Protein AF-A0AA35N404-F1 (afdb_monomer)

Sequence (187 aa):
MPYTSRVLLLTDTTHSIPVQVNRNGLRAIASGTGNPERLELRHVADTADVKEGDLLVSSGMGQRFPAGYPVATVNEVIHDSGQPFAIVRAIPTAALNRSRYMLLVFSDRRTPEQRATDAAIAQEEADRKGTSAPGQPASTGEQGTPAGTAPAVPATPAVPAAQPAAPAAIPATPAAAPAAPAHPRRQ

pLDDT: mean 75.94, std 22.86, range [29.0, 97.88]

Secondary structure (DSSP, 8-state):
---------TTSTT-EEEEEETTT--EEEEEE-S-TT-EEEEEEETTS---TTPEEEE--GGGSS-TT-EEEEEEEEE--TTSSEEEEEEEESS-GGG---------S---HHHHHHHHHHHHHHHHHHHH--------------------------------------------------------

Solvent-accessible surface area (backbone atoms only — not comparable to full-atom values): 12584 Å² total; per-residue (Å²): 130,84,95,71,84,89,81,85,57,70,28,33,61,91,32,72,48,54,26,18,34,69,88,79,63,52,73,48,38,38,27,16,64,63,40,72,67,35,31,35,36,55,82,37,48,63,86,52,97,74,56,66,70,40,46,28,18,28,54,30,67,89,71,80,46,71,57,72,43,81,47,26,32,28,66,43,73,46,78,46,96,91,47,79,43,22,52,34,36,22,31,48,70,58,67,68,92,75,64,88,77,85,84,89,84,75,90,67,92,67,52,72,66,57,51,52,52,55,50,51,54,54,49,56,52,49,53,54,63,70,64,74,76,82,88,84,86,85,91,87,86,82,88,87,86,84,85,89,84,85,87,83,87,88,87,84,90,84,84,86,89,86,84,90,88,84,84,89,80,89,88,83,86,85,90,87,84,90,84,85,85,84,87,82,94,83,132

Radius of gyration: 31.42 Å; Cα contacts (8 Å, |Δi|>4): 230; chains: 1; bounding box: 60×90×76 Å

Structure (mmCIF, N/CA/C/O backbone):
data_AF-A0AA35N404-F1
#
_entry.id   AF-A0AA35N404-F1
#
loop_
_atom_site.group_PDB
_atom_site.id
_atom_site.type_symbol
_atom_site.label_atom_id
_atom_site.label_alt_id
_atom_site.label_comp_id
_atom_site.label_asym_id
_atom_site.label_entity_id
_atom_site.label_seq_id
_atom_site.pdbx_PDB_ins_code
_atom_site.Cartn_x
_atom_site.Cartn_y
_atom_site.Cartn_z
_atom_site.occupancy
_atom_site.B_iso_or_equiv
_atom_site.auth_seq_id
_atom_site.auth_comp_id
_atom_site.auth_asym_id
_atom_site.auth_atom_id
_atom_site.pdbx_PDB_model_num
ATOM 1 N N . MET A 1 1 ? 27.213 5.863 -21.101 1.00 51.59 1 MET A N 1
ATOM 2 C CA . MET A 1 1 ? 25.740 5.988 -21.162 1.00 51.59 1 MET A CA 1
ATOM 3 C C . MET A 1 1 ? 25.165 5.336 -19.916 1.00 51.59 1 MET A C 1
ATOM 5 O O . MET A 1 1 ? 25.507 4.178 -19.688 1.00 51.59 1 MET A O 1
ATOM 9 N N . PRO A 1 2 ? 24.388 6.028 -19.067 1.00 68.00 2 PRO A N 1
ATOM 10 C CA . PRO A 1 2 ? 23.836 5.383 -17.885 1.00 68.00 2 PRO A CA 1
ATOM 11 C C . PRO A 1 2 ? 22.574 4.593 -18.264 1.00 68.00 2 PRO A C 1
ATOM 13 O O . PRO A 1 2 ? 21.492 5.155 -18.377 1.00 68.00 2 PRO A O 1
ATOM 16 N N . TYR A 1 3 ? 22.704 3.272 -18.433 1.00 80.00 3 TYR A N 1
ATOM 17 C CA . TYR A 1 3 ? 21.571 2.328 -18.443 1.00 80.00 3 TYR A CA 1
ATOM 18 C C . TYR A 1 3 ? 21.087 2.049 -17.014 1.00 80.00 3 TYR A C 1
ATOM 20 O O . TYR A 1 3 ? 20.952 0.902 -16.590 1.00 80.00 3 TYR A O 1
ATOM 28 N N . THR A 1 4 ? 20.916 3.102 -16.222 1.00 84.69 4 THR A N 1
ATOM 29 C CA . THR A 1 4 ? 20.526 2.997 -14.820 1.00 84.69 4 THR A CA 1
ATOM 30 C C . THR A 1 4 ? 19.262 3.804 -14.587 1.00 84.69 4 THR A C 1
ATOM 32 O O . THR A 1 4 ? 18.952 4.763 -15.288 1.00 84.69 4 THR A O 1
ATOM 35 N N . SER A 1 5 ?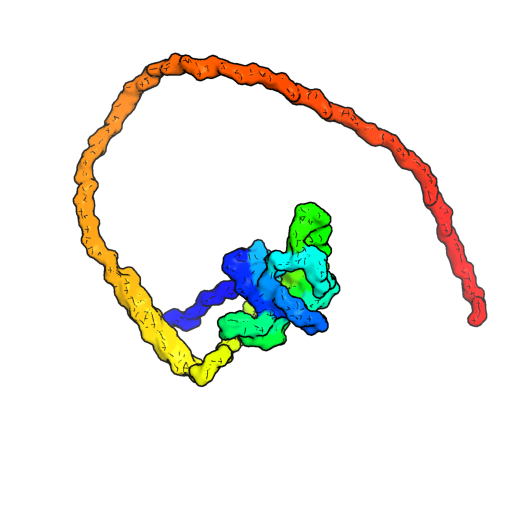 18.479 3.382 -13.608 1.00 86.06 5 SER A N 1
ATOM 36 C CA . SER A 1 5 ? 17.273 4.085 -13.194 1.00 86.06 5 SER A CA 1
ATOM 37 C C . SER A 1 5 ? 17.241 4.122 -11.679 1.00 86.06 5 SER A C 1
ATOM 39 O O . SER A 1 5 ? 17.713 3.198 -11.015 1.00 86.06 5 SER A O 1
ATOM 41 N N . ARG A 1 6 ? 16.689 5.202 -11.130 1.00 89.88 6 ARG A N 1
ATOM 42 C CA . ARG A 1 6 ? 16.465 5.344 -9.695 1.00 89.88 6 ARG A CA 1
ATOM 43 C C . ARG A 1 6 ? 14.973 5.210 -9.433 1.00 89.88 6 ARG A C 1
ATOM 45 O O . ARG A 1 6 ? 14.174 5.917 -10.037 1.00 89.88 6 ARG A O 1
ATOM 52 N N . VAL A 1 7 ? 14.613 4.297 -8.541 1.00 89.88 7 VAL A N 1
ATOM 53 C CA . VAL A 1 7 ? 13.224 4.022 -8.168 1.00 89.88 7 VAL A CA 1
ATOM 54 C C . VAL A 1 7 ? 13.034 4.401 -6.705 1.00 89.88 7 VAL A C 1
ATOM 56 O O . VAL A 1 7 ? 13.913 4.151 -5.881 1.00 89.88 7 VAL A O 1
ATOM 59 N N . LEU A 1 8 ? 11.894 5.014 -6.391 1.00 92.50 8 LEU A N 1
ATOM 60 C CA . LEU A 1 8 ? 11.471 5.275 -5.020 1.00 92.50 8 LEU A CA 1
ATOM 61 C C . LEU A 1 8 ? 10.575 4.126 -4.551 1.00 92.50 8 LEU A C 1
ATOM 63 O O . LEU A 1 8 ? 9.603 3.781 -5.224 1.00 92.50 8 LEU A O 1
ATOM 67 N N . LEU A 1 9 ? 10.908 3.515 -3.416 1.00 92.56 9 LEU A N 1
ATOM 68 C CA . LEU A 1 9 ? 10.126 2.405 -2.872 1.00 92.56 9 LEU A CA 1
ATOM 69 C C . LEU A 1 9 ? 8.819 2.902 -2.249 1.00 92.56 9 LEU A C 1
ATOM 71 O O . LEU A 1 9 ? 8.721 4.028 -1.768 1.00 92.56 9 LEU A O 1
ATOM 75 N N . LEU A 1 10 ? 7.802 2.039 -2.209 1.00 93.25 10 LEU A N 1
ATOM 76 C CA . LEU A 1 10 ? 6.544 2.342 -1.520 1.00 93.25 10 LEU A CA 1
ATOM 77 C C . LEU A 1 10 ? 6.724 2.568 -0.016 1.00 93.25 10 LEU A C 1
ATOM 79 O O . LEU A 1 10 ? 6.006 3.350 0.591 1.00 93.25 10 LEU A O 1
ATOM 83 N N . THR A 1 11 ? 7.700 1.903 0.584 1.00 94.69 11 THR A N 1
ATOM 84 C CA . THR A 1 11 ? 7.967 2.006 2.017 1.00 94.69 11 THR A CA 1
ATOM 85 C C . THR A 1 11 ? 8.745 3.258 2.394 1.00 94.69 11 THR A C 1
ATOM 87 O O . THR A 1 11 ? 8.976 3.463 3.577 1.00 94.69 11 THR A O 1
ATOM 90 N N . ASP A 1 12 ? 9.142 4.098 1.437 1.00 95.50 12 ASP A N 1
ATOM 91 C CA . ASP A 1 12 ? 9.808 5.367 1.725 1.00 95.50 12 ASP A CA 1
ATOM 92 C C . ASP A 1 12 ? 8.873 6.349 2.453 1.00 95.50 12 ASP A C 1
ATOM 94 O O . ASP A 1 12 ? 7.711 6.505 2.081 1.00 95.50 12 ASP A O 1
ATOM 98 N N . THR A 1 13 ? 9.381 7.039 3.476 1.00 95.31 13 THR A N 1
ATOM 99 C CA . THR A 1 13 ? 8.601 7.959 4.326 1.00 95.31 13 THR A CA 1
ATOM 100 C C . THR A 1 13 ? 7.999 9.139 3.561 1.00 95.31 13 THR A C 1
ATOM 102 O O . THR A 1 13 ? 6.989 9.702 3.977 1.00 95.31 13 THR A O 1
ATOM 105 N N . THR A 1 14 ? 8.605 9.530 2.439 1.00 94.62 14 THR A N 1
ATOM 106 C CA . THR A 1 14 ? 8.129 10.635 1.594 1.00 94.62 14 THR A CA 1
ATOM 107 C C . THR A 1 14 ? 7.168 10.177 0.501 1.00 94.62 14 THR A C 1
ATOM 109 O O . THR A 1 14 ? 6.622 11.002 -0.233 1.00 94.62 14 THR A O 1
ATOM 112 N N . HIS A 1 15 ? 6.928 8.869 0.386 1.00 94.19 15 HIS A N 1
ATOM 113 C CA . HIS A 1 15 ? 6.080 8.302 -0.646 1.00 94.19 15 HIS A CA 1
ATOM 114 C C . HIS A 1 15 ? 4.693 7.939 -0.110 1.00 94.19 15 HIS A C 1
ATOM 116 O O . HIS A 1 15 ? 4.508 7.522 1.036 1.00 94.19 15 HIS A O 1
ATOM 122 N N . SER A 1 16 ? 3.679 8.128 -0.951 1.00 93.88 16 SER A N 1
ATOM 123 C CA . SER A 1 16 ? 2.300 7.753 -0.659 1.00 93.88 16 SER A CA 1
ATOM 124 C C . SER A 1 16 ? 1.586 7.299 -1.926 1.00 93.88 16 SER A C 1
ATOM 126 O O . SER A 1 16 ? 1.770 7.887 -2.993 1.00 93.88 16 SER A O 1
ATOM 128 N N . ILE A 1 17 ? 0.761 6.259 -1.803 1.00 94.06 17 ILE A N 1
ATOM 129 C CA . ILE A 1 17 ? -0.003 5.671 -2.907 1.00 94.06 17 ILE A CA 1
ATOM 130 C C . ILE A 1 17 ? -1.493 5.633 -2.547 1.00 94.06 17 ILE A C 1
ATOM 132 O O . ILE A 1 17 ? -1.851 5.203 -1.447 1.00 94.06 17 ILE A O 1
ATOM 136 N N . PRO A 1 18 ? -2.382 6.039 -3.472 1.00 94.81 18 PRO A N 1
ATOM 137 C CA . PRO A 1 18 ? -3.818 5.927 -3.272 1.00 94.81 18 PRO A CA 1
ATOM 138 C C . PRO A 1 18 ? -4.276 4.472 -3.425 1.00 94.81 18 PRO A C 1
ATOM 140 O O . PRO A 1 18 ? -4.212 3.881 -4.510 1.00 94.81 18 PRO A O 1
ATOM 143 N N . VAL A 1 19 ? -4.794 3.910 -2.339 1.00 96.00 19 VAL A N 1
ATOM 144 C CA . VAL A 1 19 ? -5.238 2.519 -2.243 1.00 96.00 19 VAL A CA 1
ATOM 145 C C . VAL A 1 19 ? -6.742 2.426 -2.014 1.00 96.00 19 VAL A C 1
ATOM 147 O O . VAL A 1 19 ? -7.409 3.395 -1.651 1.00 96.00 19 VAL A O 1
ATOM 150 N N . GLN A 1 20 ? -7.280 1.237 -2.234 1.00 95.81 20 GLN A N 1
ATOM 151 C CA . GLN A 1 20 ? -8.634 0.869 -1.869 1.00 95.81 20 GLN A CA 1
ATOM 152 C C . GLN A 1 20 ? -8.636 -0.500 -1.189 1.00 95.81 20 GLN A C 1
ATOM 154 O O . GLN A 1 20 ? -7.859 -1.384 -1.552 1.00 95.81 20 GLN A O 1
ATOM 159 N N . VAL A 1 21 ? -9.517 -0.678 -0.214 1.00 97.06 21 VAL A N 1
ATOM 160 C CA . VAL A 1 21 ? -9.784 -1.965 0.424 1.00 97.06 21 VAL A CA 1
ATOM 161 C C . VAL A 1 21 ? -10.541 -2.843 -0.569 1.00 97.06 21 VAL A C 1
ATOM 163 O O . VAL A 1 21 ? -11.609 -2.470 -1.053 1.00 97.06 21 VAL A O 1
ATOM 166 N N . ASN A 1 22 ? -10.007 -4.025 -0.871 1.00 96.75 22 ASN A N 1
ATOM 167 C CA . ASN A 1 22 ? -10.579 -4.934 -1.866 1.00 96.75 22 ASN A CA 1
ATOM 168 C C . ASN A 1 22 ? -11.982 -5.438 -1.478 1.00 96.75 22 ASN A C 1
ATOM 170 O O . ASN A 1 22 ? -12.807 -5.701 -2.345 1.00 96.75 22 ASN A O 1
ATOM 174 N N . ARG A 1 23 ? -12.264 -5.557 -0.172 1.00 96.06 23 ARG A N 1
ATOM 175 C CA . ARG A 1 23 ? -13.532 -6.090 0.349 1.00 96.06 23 ARG A CA 1
ATOM 176 C C . ARG A 1 23 ? -14.723 -5.161 0.107 1.00 96.06 23 ARG A C 1
ATOM 178 O O . ARG A 1 23 ? -15.777 -5.623 -0.311 1.00 96.06 23 ARG A O 1
ATOM 185 N N . ASN A 1 24 ? -14.580 -3.881 0.440 1.00 95.38 24 ASN A N 1
ATOM 186 C CA . ASN A 1 24 ? -15.695 -2.927 0.501 1.00 95.38 24 ASN A CA 1
ATOM 187 C C . ASN A 1 24 ? -15.475 -1.665 -0.348 1.00 95.38 24 ASN A C 1
ATOM 189 O O . ASN A 1 24 ? -16.327 -0.782 -0.362 1.00 95.38 24 ASN A O 1
ATOM 193 N N . GLY A 1 25 ? -14.345 -1.563 -1.053 1.00 94.06 25 GLY A N 1
ATOM 194 C CA . GLY A 1 25 ? -14.031 -0.432 -1.923 1.00 94.06 25 GLY A CA 1
ATOM 195 C C . GLY A 1 25 ? -13.672 0.861 -1.187 1.00 94.06 25 GLY A C 1
ATOM 196 O O . GLY A 1 25 ? -13.547 1.901 -1.838 1.00 94.06 25 GLY A O 1
ATOM 197 N N . LEU A 1 26 ? -13.492 0.825 0.140 1.00 94.69 26 LEU A N 1
ATOM 198 C CA . LEU A 1 26 ? -13.091 1.996 0.916 1.00 94.69 26 LEU A CA 1
ATOM 199 C C . LEU A 1 26 ? -11.737 2.512 0.426 1.00 94.69 26 LEU A C 1
ATOM 201 O O . LEU A 1 26 ? -10.775 1.755 0.325 1.00 94.69 26 LEU A O 1
ATOM 205 N N . ARG A 1 27 ? -11.656 3.807 0.122 1.00 93.31 27 ARG A N 1
ATOM 206 C CA . ARG A 1 27 ? -10.441 4.445 -0.393 1.00 93.31 27 ARG A CA 1
ATOM 207 C C . ARG A 1 27 ? -9.641 5.076 0.733 1.00 93.31 27 ARG A C 1
ATOM 209 O O . ARG A 1 27 ? -10.208 5.702 1.622 1.00 93.31 27 ARG A O 1
ATOM 216 N N . ALA A 1 28 ? -8.326 4.947 0.650 1.00 93.88 28 ALA A N 1
ATOM 217 C CA . ALA A 1 28 ? -7.393 5.504 1.615 1.00 93.88 28 ALA A CA 1
ATOM 218 C C . ALA A 1 28 ? -6.059 5.848 0.942 1.00 93.88 28 ALA A C 1
ATOM 220 O O . ALA A 1 28 ? -5.820 5.521 -0.224 1.00 93.88 28 ALA A O 1
ATOM 221 N N . ILE A 1 29 ? -5.172 6.500 1.687 1.00 94.25 29 ILE A N 1
ATOM 222 C CA . ILE A 1 29 ? -3.800 6.760 1.257 1.00 94.25 29 ILE A CA 1
ATOM 223 C C . ILE A 1 29 ? -2.866 5.930 2.128 1.00 94.25 29 ILE A C 1
ATOM 225 O O . ILE A 1 29 ? -2.841 6.105 3.344 1.00 94.25 29 ILE A O 1
ATOM 229 N N . ALA A 1 30 ? -2.100 5.041 1.500 1.00 95.69 30 ALA A N 1
ATOM 230 C CA . ALA A 1 30 ? -1.028 4.313 2.164 1.00 95.69 30 ALA A CA 1
ATOM 231 C C . ALA A 1 30 ? 0.270 5.114 2.045 1.00 95.69 30 ALA A C 1
ATOM 233 O O . ALA A 1 30 ? 0.661 5.496 0.940 1.00 95.69 30 ALA A O 1
ATOM 234 N N . SER A 1 31 ? 0.939 5.346 3.167 1.00 96.50 31 SER A N 1
ATOM 235 C CA . SER A 1 31 ? 2.224 6.034 3.253 1.00 96.50 31 SER A CA 1
ATOM 236 C C . SER A 1 31 ? 3.310 5.077 3.729 1.00 96.50 31 SER A C 1
ATOM 238 O O . SER A 1 31 ? 3.073 4.204 4.572 1.00 96.50 31 SER A O 1
ATOM 240 N N . GLY A 1 32 ? 4.514 5.246 3.189 1.00 95.94 32 GLY A N 1
ATOM 241 C CA . GLY A 1 32 ? 5.682 4.533 3.679 1.00 95.94 32 GLY A CA 1
ATOM 242 C C . GLY A 1 32 ? 6.109 5.023 5.062 1.00 95.94 32 GLY A C 1
ATOM 243 O O . GLY A 1 32 ? 5.832 6.153 5.462 1.00 95.94 32 GLY A O 1
ATOM 244 N N . THR A 1 33 ? 6.781 4.147 5.806 1.00 95.00 33 THR A N 1
ATOM 245 C CA . THR A 1 33 ? 7.262 4.427 7.172 1.00 95.00 33 THR A CA 1
ATOM 246 C C . THR A 1 33 ? 8.791 4.443 7.276 1.00 95.00 33 THR A C 1
ATOM 248 O O . THR A 1 33 ? 9.341 4.657 8.352 1.00 95.00 33 THR A O 1
ATOM 251 N N . GLY A 1 34 ? 9.493 4.163 6.177 1.00 94.12 34 GLY A N 1
ATOM 252 C CA . GLY A 1 34 ? 10.922 3.853 6.128 1.00 94.12 34 GLY A CA 1
ATOM 253 C C . GLY A 1 34 ? 11.240 2.377 6.402 1.00 94.12 34 GLY A C 1
ATOM 254 O O . GLY A 1 34 ? 12.338 1.921 6.091 1.00 94.12 34 GLY A O 1
ATOM 255 N N . ASN A 1 35 ? 10.289 1.604 6.937 1.00 93.75 35 ASN A N 1
ATOM 256 C CA . ASN A 1 35 ? 10.458 0.175 7.189 1.00 93.75 35 ASN A CA 1
ATOM 257 C C . ASN A 1 35 ? 9.921 -0.656 5.999 1.00 93.75 35 ASN A C 1
ATOM 259 O O . ASN A 1 35 ? 8.756 -0.492 5.630 1.00 93.75 35 ASN A O 1
ATOM 263 N N . PRO A 1 36 ? 10.724 -1.570 5.411 1.00 91.88 36 PRO A N 1
ATOM 264 C CA . PRO A 1 36 ? 10.333 -2.370 4.246 1.00 91.88 36 PRO A CA 1
ATOM 265 C C . PRO A 1 36 ? 9.140 -3.312 4.484 1.00 91.88 36 PRO A C 1
ATOM 267 O O . PRO A 1 36 ? 8.554 -3.789 3.517 1.00 91.88 36 PRO A O 1
ATOM 270 N N . GLU A 1 37 ? 8.780 -3.584 5.738 1.00 93.31 37 GLU A N 1
ATOM 271 C CA . GLU A 1 37 ? 7.692 -4.490 6.125 1.00 93.31 37 GLU A CA 1
ATOM 272 C C . GLU A 1 37 ? 6.478 -3.745 6.700 1.00 93.31 37 GLU A C 1
ATOM 274 O O . GLU A 1 37 ? 5.536 -4.374 7.180 1.00 93.31 37 GLU A O 1
ATOM 279 N N . ARG A 1 38 ? 6.470 -2.403 6.661 1.00 94.44 38 ARG A N 1
ATOM 280 C CA . ARG A 1 38 ? 5.393 -1.606 7.258 1.00 94.44 38 ARG A CA 1
ATOM 281 C C . ARG A 1 38 ? 4.987 -0.407 6.406 1.00 94.44 38 ARG A C 1
ATOM 283 O O . ARG A 1 38 ? 5.785 0.484 6.116 1.00 94.44 38 ARG A O 1
ATOM 290 N N . LEU A 1 39 ? 3.695 -0.348 6.117 1.00 96.75 39 LEU A N 1
ATOM 291 C CA . LEU A 1 39 ? 2.975 0.821 5.627 1.00 96.75 39 LEU A CA 1
ATOM 292 C C . LEU A 1 39 ? 1.950 1.264 6.662 1.00 96.75 39 LEU A C 1
ATOM 294 O O . LEU A 1 39 ? 1.505 0.481 7.503 1.00 96.75 39 LEU A O 1
ATOM 298 N N . GLU A 1 40 ? 1.558 2.521 6.559 1.00 96.06 40 GLU A N 1
ATOM 299 C CA . GLU A 1 40 ? 0.542 3.122 7.409 1.00 96.06 40 GLU A CA 1
ATOM 300 C C . GLU A 1 40 ? -0.521 3.776 6.531 1.00 96.06 40 GLU A C 1
ATOM 302 O O . GLU A 1 40 ? -0.183 4.458 5.561 1.00 96.06 40 GLU A O 1
ATOM 307 N N . LEU A 1 41 ? -1.803 3.570 6.836 1.00 95.06 41 LEU A N 1
ATOM 308 C CA . LEU A 1 41 ? -2.867 4.314 6.166 1.00 95.06 41 LEU A CA 1
ATOM 309 C C . LEU A 1 41 ? -3.161 5.561 6.987 1.00 95.06 41 LEU A C 1
ATOM 311 O O . LEU A 1 41 ? -3.544 5.475 8.152 1.00 95.06 41 LEU A O 1
ATOM 315 N N . ARG A 1 42 ? -2.996 6.723 6.361 1.00 85.50 42 ARG A N 1
ATOM 316 C CA . ARG A 1 42 ? -3.234 8.010 7.016 1.00 85.50 42 ARG A CA 1
ATOM 317 C C . ARG A 1 42 ? -4.685 8.447 6.848 1.00 85.50 42 ARG A C 1
ATOM 319 O O . ARG A 1 42 ? -5.266 8.255 5.781 1.00 85.50 42 ARG A O 1
ATOM 326 N N . HIS A 1 43 ? -5.208 9.131 7.866 1.00 85.38 43 HIS A N 1
ATOM 327 C CA . HIS A 1 43 ? -6.527 9.782 7.852 1.00 85.38 43 HIS A CA 1
ATOM 328 C C . HIS A 1 43 ? -7.700 8.821 7.608 1.00 85.38 43 HIS A C 1
ATOM 330 O O . HIS A 1 43 ? -8.686 9.179 6.964 1.00 85.38 43 HIS A O 1
ATOM 336 N N . VAL A 1 44 ? -7.596 7.588 8.105 1.00 91.44 44 VAL A N 1
ATOM 337 C CA . VAL A 1 44 ? -8.727 6.658 8.110 1.00 91.44 44 VAL A CA 1
ATOM 338 C C . VAL A 1 44 ? -9.665 7.086 9.231 1.00 91.44 44 VAL A C 1
ATOM 340 O O . VAL A 1 44 ? -9.241 7.187 10.378 1.00 91.44 44 VAL A O 1
ATOM 343 N N . ALA A 1 45 ? -10.919 7.397 8.902 1.00 90.69 45 ALA A N 1
ATOM 344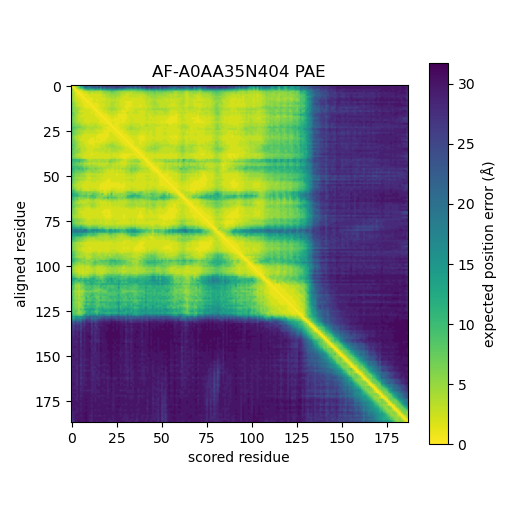 C CA . ALA A 1 45 ? -11.912 7.755 9.911 1.00 90.69 45 ALA A CA 1
ATOM 345 C C . ALA A 1 45 ? -12.100 6.602 10.906 1.00 90.69 45 ALA A C 1
ATOM 347 O O . ALA A 1 45 ? -12.098 5.444 10.500 1.00 90.69 45 ALA A O 1
ATOM 348 N N . ASP A 1 46 ? -12.320 6.919 12.180 1.00 88.50 46 ASP A N 1
ATOM 349 C CA . ASP A 1 46 ? -12.574 5.910 13.222 1.00 88.50 46 ASP A CA 1
ATOM 350 C C . ASP A 1 46 ? -13.818 5.042 12.926 1.00 88.50 46 ASP A C 1
ATOM 352 O O . ASP A 1 46 ? -13.904 3.881 13.303 1.00 88.50 46 ASP A O 1
ATOM 356 N N . THR A 1 47 ? -14.769 5.583 12.158 1.00 88.56 47 THR A N 1
ATOM 357 C CA . THR A 1 47 ? -15.982 4.884 11.705 1.00 88.56 47 THR A CA 1
ATOM 358 C C . THR A 1 47 ? -15.803 4.100 10.401 1.00 88.56 47 THR A C 1
ATOM 360 O O . THR A 1 47 ? -16.764 3.507 9.902 1.00 88.56 47 THR A O 1
ATOM 363 N N . ALA A 1 48 ? -14.610 4.122 9.798 1.00 91.19 48 ALA A N 1
ATOM 364 C CA . ALA A 1 48 ? -14.347 3.430 8.546 1.00 91.19 48 ALA A CA 1
ATOM 365 C C . ALA A 1 48 ? -14.339 1.910 8.748 1.00 91.19 48 ALA A C 1
ATOM 367 O O . ALA A 1 48 ? -13.731 1.385 9.675 1.00 91.19 48 ALA A O 1
ATOM 368 N N . ASP A 1 49 ? -14.958 1.180 7.823 1.00 92.38 49 ASP A N 1
ATOM 369 C CA . ASP A 1 49 ? -14.973 -0.281 7.853 1.00 92.38 49 ASP A CA 1
ATOM 370 C C . ASP A 1 49 ? -13.628 -0.853 7.354 1.00 92.38 49 ASP A C 1
ATOM 372 O O . ASP A 1 49 ? -13.501 -1.275 6.206 1.00 92.38 49 ASP A O 1
ATOM 376 N N . VAL A 1 50 ? -12.597 -0.849 8.203 1.00 94.62 50 VAL A N 1
ATOM 377 C CA . VAL A 1 50 ? -11.282 -1.468 7.942 1.00 94.62 50 VAL A CA 1
ATOM 378 C C . VAL A 1 50 ? -11.027 -2.552 8.978 1.00 94.62 50 VAL A C 1
ATOM 380 O O . VAL A 1 50 ? -11.234 -2.338 10.169 1.00 94.62 50 VAL A O 1
ATOM 383 N N . LYS A 1 51 ? -10.583 -3.730 8.534 1.00 95.19 51 LYS A N 1
ATOM 384 C CA . LYS A 1 51 ? -10.327 -4.875 9.413 1.00 95.19 51 LYS A CA 1
ATOM 385 C C . LYS A 1 51 ? -8.951 -5.464 9.155 1.00 95.19 51 LYS A C 1
ATOM 387 O O . LYS A 1 51 ? -8.405 -5.372 8.057 1.00 95.19 51 LYS A O 1
ATOM 392 N N . GLU A 1 52 ? -8.412 -6.111 10.177 1.00 96.88 52 GLU A N 1
ATOM 393 C CA . GLU A 1 52 ? -7.219 -6.940 10.039 1.00 96.88 52 GLU A CA 1
ATOM 394 C C . GLU A 1 52 ? -7.452 -8.037 8.993 1.00 96.88 52 GLU A C 1
ATOM 396 O O . GLU A 1 52 ? -8.533 -8.621 8.900 1.00 96.88 52 GLU A O 1
ATOM 401 N N . GLY A 1 53 ? -6.440 -8.282 8.164 1.00 97.00 53 GLY A N 1
ATOM 402 C CA . GLY A 1 53 ? -6.507 -9.202 7.032 1.00 97.00 53 GLY A CA 1
ATOM 403 C C . GLY A 1 53 ? -7.034 -8.592 5.730 1.00 97.00 53 GLY A C 1
ATOM 404 O O . GLY A 1 53 ? -6.996 -9.265 4.700 1.00 97.00 53 GLY A O 1
ATOM 405 N N . ASP A 1 54 ? -7.485 -7.333 5.721 1.00 97.25 54 ASP A N 1
ATOM 406 C CA . ASP A 1 54 ? -7.960 -6.700 4.490 1.00 97.25 54 ASP A CA 1
ATOM 407 C C . ASP A 1 54 ? -6.834 -6.494 3.472 1.00 97.25 54 ASP A C 1
ATOM 409 O O . ASP A 1 54 ? -5.778 -5.937 3.778 1.00 97.25 54 ASP A O 1
ATOM 413 N N . LEU A 1 55 ? -7.089 -6.899 2.225 1.00 97.88 55 LEU A N 1
ATOM 414 C CA . LEU A 1 55 ? -6.187 -6.641 1.109 1.00 97.88 55 LEU A CA 1
ATOM 415 C C . LEU A 1 55 ? -6.401 -5.225 0.573 1.00 97.88 55 LEU A C 1
ATOM 417 O O . LEU A 1 55 ? -7.498 -4.863 0.145 1.00 97.88 55 LEU A O 1
ATOM 421 N N . LEU A 1 56 ? -5.325 -4.453 0.526 1.00 97.38 56 LEU A N 1
ATOM 422 C CA . LEU A 1 56 ? -5.268 -3.139 -0.093 1.00 97.38 56 LEU A CA 1
ATOM 423 C C . LEU A 1 56 ? -4.758 -3.281 -1.522 1.00 97.38 56 LEU A C 1
ATOM 425 O O . LEU A 1 56 ? -3.707 -3.882 -1.759 1.00 97.38 56 LEU A O 1
ATOM 429 N N . VAL A 1 57 ? -5.476 -2.686 -2.468 1.00 97.06 57 VAL A N 1
ATOM 430 C CA . VAL A 1 57 ? -5.092 -2.639 -3.882 1.00 97.06 57 VAL A CA 1
ATOM 431 C C . VAL A 1 57 ? -4.963 -1.198 -4.359 1.00 97.06 57 VAL A C 1
ATOM 433 O O . VAL A 1 57 ? -5.570 -0.291 -3.792 1.00 97.06 57 VAL A O 1
ATOM 436 N N . SER A 1 58 ? -4.176 -0.948 -5.400 1.00 95.38 58 SER A N 1
ATOM 437 C CA . SER A 1 58 ? -4.071 0.383 -5.999 1.00 95.38 58 SER A CA 1
ATOM 438 C C . SER A 1 58 ? -5.433 0.839 -6.540 1.00 95.38 58 SER A C 1
ATOM 440 O O . SER A 1 58 ? -6.130 0.102 -7.235 1.00 95.38 58 SER A O 1
ATOM 442 N N . SER A 1 59 ? -5.836 2.071 -6.235 1.00 93.25 59 SER A N 1
ATOM 443 C CA . SER A 1 59 ? -7.166 2.578 -6.626 1.00 93.25 59 SER A CA 1
ATOM 444 C C . SER A 1 59 ? -7.244 3.098 -8.068 1.00 93.25 59 SER A C 1
ATOM 446 O O . SER A 1 59 ? -8.332 3.350 -8.576 1.00 93.25 59 SER A O 1
ATOM 448 N N . GLY A 1 60 ? -6.102 3.328 -8.726 1.00 89.00 60 GLY A N 1
ATOM 449 C CA . GLY A 1 60 ? -6.047 3.991 -10.036 1.00 89.00 60 GLY A CA 1
ATOM 450 C C . GLY A 1 60 ? -6.284 5.505 -10.008 1.00 89.00 60 GLY A C 1
ATOM 451 O O . GLY A 1 60 ? -6.275 6.158 -11.053 1.00 89.00 60 GLY A O 1
ATOM 452 N N . MET A 1 61 ? -6.500 6.090 -8.826 1.00 85.38 61 MET A N 1
ATOM 453 C CA . MET A 1 61 ? -6.769 7.518 -8.691 1.00 85.38 61 MET A CA 1
ATOM 454 C C . MET A 1 61 ? -5.553 8.352 -9.118 1.00 85.38 61 MET A C 1
ATOM 456 O O . MET A 1 61 ? -4.414 8.054 -8.759 1.00 85.38 61 MET A O 1
ATOM 460 N N . GLY A 1 62 ? -5.795 9.399 -9.910 1.00 81.88 62 GLY A N 1
AT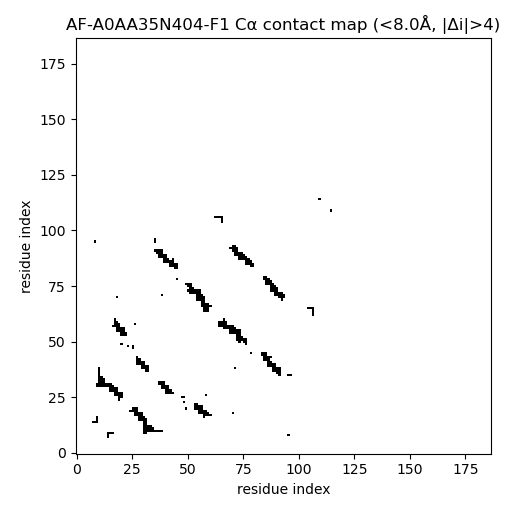OM 461 C CA . GLY A 1 62 ? -4.742 10.275 -10.433 1.00 81.88 62 GLY A CA 1
ATOM 462 C C . GLY A 1 62 ? -3.943 9.696 -11.607 1.00 81.88 62 GLY A C 1
ATOM 463 O O . GLY A 1 62 ? -2.972 10.321 -12.018 1.00 81.88 62 GLY A O 1
ATOM 464 N N . GLN A 1 63 ? -4.324 8.525 -12.144 1.00 81.94 63 GLN A N 1
ATOM 465 C CA . GLN A 1 63 ? -3.734 7.898 -13.344 1.00 81.94 63 GLN A CA 1
ATOM 466 C C . GLN A 1 63 ? -2.222 7.599 -13.271 1.00 81.94 63 GLN A C 1
ATOM 468 O O . GLN A 1 63 ? -1.619 7.196 -14.263 1.00 81.94 63 GLN A O 1
ATOM 473 N N . ARG A 1 64 ? -1.593 7.755 -12.098 1.00 86.25 64 ARG A N 1
ATOM 474 C CA . ARG A 1 64 ? -0.162 7.481 -11.894 1.00 86.25 64 ARG A CA 1
ATOM 475 C C . ARG A 1 64 ? 0.137 5.997 -11.718 1.00 86.25 64 ARG A C 1
ATOM 477 O O . ARG A 1 64 ? 1.167 5.524 -12.182 1.00 86.25 64 ARG A O 1
ATOM 484 N N . PHE A 1 65 ? -0.758 5.283 -11.047 1.00 88.88 65 PHE A N 1
ATOM 485 C CA . PHE A 1 65 ? -0.651 3.847 -10.831 1.00 88.88 65 PHE A CA 1
ATOM 486 C C . PHE A 1 65 ? -1.843 3.164 -11.500 1.00 88.88 65 PHE A C 1
ATOM 488 O O . PHE A 1 65 ? -2.954 3.685 -11.387 1.00 88.88 65 PHE A O 1
ATOM 495 N N . PRO A 1 66 ? -1.658 2.020 -12.176 1.00 90.38 66 PRO A N 1
ATOM 496 C CA . PRO A 1 66 ? -2.784 1.228 -12.659 1.00 90.38 66 PRO A CA 1
ATOM 497 C C . PRO A 1 66 ? -3.634 0.752 -11.474 1.00 90.38 66 PRO A C 1
ATOM 499 O O . PRO A 1 66 ? -3.106 0.533 -10.383 1.00 90.38 66 PRO A O 1
ATOM 502 N N . ALA A 1 67 ? -4.944 0.605 -11.662 1.00 92.44 67 ALA A N 1
ATOM 503 C CA . ALA A 1 67 ? -5.847 0.117 -10.618 1.00 92.44 67 ALA A CA 1
ATOM 504 C C . ALA A 1 67 ? -5.737 -1.407 -10.427 1.00 92.44 67 ALA A C 1
ATOM 506 O O . ALA A 1 67 ? -5.451 -2.133 -11.377 1.00 92.44 67 ALA A O 1
ATOM 507 N N . GLY A 1 68 ? -6.024 -1.887 -9.216 1.00 93.31 68 GLY A N 1
ATOM 508 C CA . GLY A 1 68 ? -6.218 -3.308 -8.914 1.00 93.31 68 GLY A CA 1
ATOM 509 C C . GLY A 1 68 ? -4.956 -4.107 -8.581 1.00 93.31 68 GLY A C 1
ATOM 510 O O . GLY A 1 68 ? -5.041 -5.324 -8.445 1.00 93.31 68 GLY A O 1
ATOM 511 N N . TYR A 1 69 ? -3.798 -3.467 -8.416 1.00 93.81 69 TYR A N 1
ATOM 512 C CA . TYR A 1 69 ? -2.571 -4.168 -8.033 1.00 93.81 69 TYR A CA 1
ATOM 513 C C . TYR A 1 69 ? -2.487 -4.340 -6.514 1.00 93.81 69 TYR A C 1
ATOM 515 O O . TYR A 1 69 ? -2.674 -3.348 -5.808 1.00 93.81 69 TYR A O 1
ATOM 523 N N . PRO A 1 70 ? -2.179 -5.545 -5.995 1.00 95.69 70 PRO A N 1
ATOM 524 C CA . PRO A 1 70 ? -1.955 -5.769 -4.571 1.00 95.69 70 PRO A CA 1
ATOM 525 C C . PRO A 1 70 ? -0.850 -4.867 -4.029 1.00 95.69 70 PRO A C 1
ATOM 527 O O . PRO A 1 70 ? 0.248 -4.806 -4.581 1.00 95.69 70 PRO A O 1
ATOM 530 N N . VAL A 1 71 ? -1.156 -4.163 -2.945 1.00 96.06 71 VAL A N 1
ATOM 531 C CA . VAL A 1 71 ? -0.230 -3.238 -2.296 1.00 96.06 71 VAL A CA 1
ATOM 532 C C . VAL A 1 71 ? 0.215 -3.818 -0.962 1.00 96.06 71 VAL A C 1
ATOM 534 O O . VAL A 1 71 ? 1.389 -4.146 -0.783 1.00 96.06 71 VAL A O 1
ATOM 537 N N . ALA A 1 72 ? -0.722 -4.004 -0.038 1.00 97.19 72 ALA A N 1
ATOM 538 C CA . ALA A 1 72 ? -0.436 -4.448 1.320 1.00 97.19 72 ALA A CA 1
ATOM 539 C C . ALA A 1 72 ? -1.647 -5.139 1.947 1.00 97.19 72 ALA A C 1
ATOM 541 O O . ALA A 1 72 ? -2.768 -4.964 1.479 1.00 97.19 72 ALA A O 1
ATOM 542 N N . THR A 1 73 ? -1.418 -5.888 3.018 1.00 97.88 73 THR A N 1
ATOM 543 C CA . THR A 1 73 ? -2.473 -6.487 3.841 1.00 97.88 73 THR A CA 1
ATOM 544 C C . THR A 1 73 ? -2.514 -5.781 5.187 1.00 97.88 73 THR A C 1
ATOM 546 O O . THR A 1 73 ? -1.467 -5.575 5.802 1.00 97.88 73 THR A O 1
ATOM 549 N N . VAL A 1 74 ? -3.700 -5.395 5.649 1.00 97.50 74 VAL A N 1
ATOM 550 C CA . VAL A 1 74 ? -3.877 -4.781 6.970 1.00 97.50 74 VAL A CA 1
ATOM 551 C C . VAL A 1 74 ? -3.488 -5.792 8.044 1.00 97.50 74 VAL A C 1
ATOM 553 O O . VAL A 1 74 ? -3.995 -6.910 8.063 1.00 97.50 74 VAL A O 1
ATOM 556 N N . ASN A 1 75 ? -2.579 -5.398 8.927 1.00 97.00 75 ASN A N 1
ATOM 557 C CA . ASN A 1 75 ? -2.090 -6.234 10.018 1.00 97.00 75 ASN A CA 1
ATOM 558 C C . ASN A 1 75 ? -2.681 -5.831 11.368 1.00 97.00 75 ASN A C 1
ATOM 560 O O . ASN A 1 75 ? -2.879 -6.688 12.212 1.00 97.00 75 ASN A O 1
ATOM 564 N N . GLU A 1 76 ? -2.917 -4.538 11.582 1.00 95.56 76 GLU A N 1
ATOM 565 C CA . GLU A 1 76 ? -3.385 -4.023 12.868 1.00 95.56 76 GLU A CA 1
ATOM 566 C C . GLU A 1 76 ? -4.201 -2.750 12.642 1.00 95.56 76 GLU A C 1
ATOM 568 O O . GLU A 1 76 ? -3.813 -1.900 11.829 1.00 95.56 76 GLU A O 1
ATOM 573 N N . VAL A 1 77 ? -5.310 -2.608 13.371 1.00 94.50 77 VAL A N 1
ATOM 574 C CA . VAL A 1 77 ? -6.125 -1.387 13.378 1.00 94.50 77 VAL A CA 1
ATOM 575 C C . VAL A 1 77 ? -6.282 -0.883 14.808 1.00 94.50 77 VAL A C 1
ATOM 577 O O . VAL A 1 77 ? -6.934 -1.516 15.636 1.00 94.50 77 VAL A O 1
ATOM 580 N N . ILE A 1 78 ? -5.698 0.278 15.090 1.00 91.62 78 ILE A N 1
ATOM 581 C CA . ILE A 1 78 ? -5.720 0.901 16.412 1.00 91.62 78 ILE A CA 1
ATOM 582 C C . ILE A 1 78 ? -6.717 2.059 16.383 1.00 91.62 78 ILE A C 1
ATOM 584 O O . ILE A 1 78 ? -6.524 3.030 15.648 1.00 91.62 78 ILE A O 1
ATOM 588 N N . HIS A 1 79 ? -7.754 1.951 17.209 1.00 89.38 79 HIS A N 1
ATOM 589 C CA . HIS A 1 79 ? -8.764 2.984 17.416 1.00 89.38 79 HIS A CA 1
ATOM 590 C C . HIS A 1 79 ? -8.504 3.627 18.778 1.00 89.38 79 HIS A C 1
ATOM 592 O O . HIS A 1 79 ? -8.498 2.939 19.801 1.00 89.38 79 HIS A O 1
ATOM 598 N N . ASP A 1 80 ? -8.245 4.930 18.790 1.00 83.88 80 ASP A N 1
ATOM 599 C CA . ASP A 1 80 ? -8.111 5.707 20.018 1.00 83.88 80 ASP A CA 1
ATOM 600 C C . ASP A 1 80 ? -9.320 6.632 20.121 1.00 83.88 80 ASP A C 1
ATOM 602 O O . ASP A 1 80 ? -9.476 7.546 19.317 1.00 83.88 80 ASP A O 1
ATOM 606 N N . SER A 1 81 ? -10.156 6.417 21.139 1.00 76.44 81 SER A N 1
ATOM 607 C CA . SER A 1 81 ? -11.351 7.225 21.413 1.00 76.44 81 SER A CA 1
ATOM 608 C C . SER A 1 81 ? -11.078 8.730 21.570 1.00 76.44 81 SER A C 1
ATOM 610 O O . SER A 1 81 ? -12.013 9.527 21.512 1.00 76.44 81 SER A O 1
ATOM 612 N N . GLY A 1 82 ? -9.818 9.132 21.780 1.00 81.12 82 GLY A N 1
ATOM 613 C CA . GLY A 1 82 ? -9.397 10.532 21.822 1.00 81.12 82 GLY A CA 1
ATOM 614 C C . GLY A 1 82 ? -9.014 11.142 20.467 1.00 81.12 82 GLY A C 1
ATOM 615 O O . GLY A 1 82 ? -8.775 12.349 20.411 1.00 81.12 82 GLY A O 1
ATOM 616 N N . GLN A 1 83 ? -8.936 10.355 19.389 1.00 84.06 83 GLN A N 1
ATOM 617 C CA . GLN A 1 83 ? -8.481 10.800 18.069 1.00 84.06 83 GLN A CA 1
ATOM 618 C C . GLN A 1 83 ? -9.576 10.639 17.004 1.00 84.06 83 GLN A C 1
ATOM 620 O O . GLN A 1 83 ? -10.278 9.635 16.978 1.00 84.06 83 GLN A O 1
ATOM 625 N N . PRO A 1 84 ? -9.712 11.588 16.060 1.00 86.31 84 PRO A N 1
ATOM 626 C CA . PRO A 1 84 ? -10.698 11.482 14.981 1.00 86.31 84 PRO A CA 1
ATOM 627 C C . PRO A 1 84 ? -10.338 10.434 13.910 1.00 86.31 84 PRO A C 1
ATOM 629 O O . PRO A 1 84 ? -11.163 10.128 13.046 1.00 86.31 84 PRO A O 1
ATOM 632 N N . PHE A 1 85 ? -9.106 9.917 13.930 1.00 90.62 85 PHE A N 1
ATOM 633 C CA . PHE A 1 85 ? -8.586 8.990 12.931 1.00 90.62 85 PHE A CA 1
ATOM 634 C C . PHE A 1 85 ? -7.991 7.747 13.587 1.00 90.62 85 PHE A C 1
ATOM 636 O O . PHE A 1 85 ? -7.220 7.855 14.541 1.00 90.62 85 PHE A O 1
ATOM 643 N N . ALA A 1 86 ? -8.289 6.586 13.010 1.00 92.06 86 ALA A N 1
ATOM 644 C CA . ALA A 1 86 ? -7.661 5.327 13.369 1.00 92.06 86 ALA A CA 1
ATOM 645 C C . ALA A 1 86 ? -6.250 5.230 12.766 1.00 92.06 86 ALA A C 1
ATOM 647 O O . ALA A 1 86 ? -5.985 5.714 11.658 1.00 92.06 86 ALA A O 1
ATOM 648 N N . ILE A 1 87 ? -5.348 4.552 13.477 1.00 91.50 87 ILE A N 1
ATOM 649 C CA . ILE A 1 87 ? -4.015 4.206 12.976 1.00 91.50 87 ILE A CA 1
ATOM 650 C C . ILE A 1 87 ? -4.085 2.788 12.415 1.00 91.50 87 ILE A C 1
ATOM 652 O O . ILE A 1 87 ? -4.193 1.813 13.159 1.00 91.50 87 ILE A O 1
ATOM 656 N N . VAL A 1 88 ? -3.993 2.665 11.093 1.00 95.75 88 VAL A N 1
ATOM 657 C CA . VAL A 1 88 ? -3.999 1.367 10.409 1.00 95.75 88 VAL A CA 1
ATOM 658 C C . VAL A 1 88 ? -2.585 1.027 9.967 1.00 95.75 88 VAL A C 1
ATOM 660 O O . VAL A 1 88 ? -1.973 1.762 9.187 1.00 95.75 88 VAL 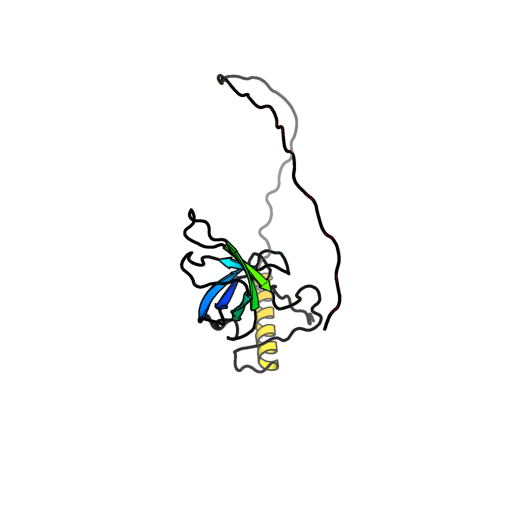A O 1
ATOM 663 N N . ARG A 1 89 ? -2.080 -0.124 10.407 1.00 96.25 89 ARG A N 1
ATOM 664 C CA . ARG A 1 89 ? -0.793 -0.670 9.967 1.00 96.25 89 ARG A CA 1
ATOM 665 C C . ARG A 1 89 ? -1.022 -1.782 8.961 1.00 96.25 89 ARG A C 1
ATOM 667 O O . ARG A 1 89 ? -1.835 -2.678 9.181 1.00 96.25 89 ARG A O 1
ATOM 674 N N . ALA A 1 90 ? -0.263 -1.756 7.876 1.00 97.38 90 ALA A N 1
ATOM 675 C CA . ALA A 1 90 ? -0.334 -2.751 6.819 1.00 97.38 90 ALA A CA 1
ATOM 676 C C . ALA A 1 90 ? 1.058 -3.276 6.456 1.00 97.38 90 ALA A C 1
ATOM 678 O O . ALA A 1 90 ? 2.050 -2.553 6.528 1.00 97.38 90 ALA A O 1
ATOM 679 N N . ILE A 1 91 ? 1.128 -4.539 6.052 1.00 97.06 91 ILE A N 1
ATOM 680 C CA . ILE A 1 91 ? 2.355 -5.203 5.613 1.00 97.06 91 ILE A CA 1
ATOM 681 C C . ILE A 1 91 ? 2.356 -5.235 4.081 1.00 97.06 91 ILE A C 1
ATOM 683 O O . ILE A 1 91 ? 1.396 -5.751 3.500 1.00 97.06 91 ILE A O 1
ATOM 687 N N . PRO A 1 92 ? 3.389 -4.702 3.397 1.00 96.44 92 PRO A N 1
ATOM 688 C CA . PRO A 1 92 ? 3.534 -4.842 1.952 1.00 96.44 92 PRO A CA 1
ATOM 689 C C . PRO A 1 92 ? 3.419 -6.295 1.493 1.00 96.44 92 PRO A C 1
ATOM 691 O O . PRO A 1 92 ? 4.044 -7.189 2.055 1.00 96.44 92 PRO A O 1
ATOM 694 N N . THR A 1 93 ? 2.664 -6.527 0.421 1.00 94.88 93 THR A N 1
ATOM 695 C CA . THR A 1 93 ? 2.559 -7.868 -0.187 1.00 94.88 93 THR A CA 1
ATOM 696 C C . THR A 1 93 ? 3.842 -8.279 -0.915 1.00 94.88 93 THR A C 1
ATOM 698 O O . THR A 1 93 ? 4.109 -9.466 -1.090 1.00 94.88 93 THR A O 1
ATOM 701 N N . ALA A 1 94 ? 4.657 -7.306 -1.332 1.00 91.75 94 ALA A N 1
ATOM 702 C CA . ALA A 1 94 ? 5.923 -7.542 -2.010 1.00 91.75 94 ALA A CA 1
ATOM 703 C C . ALA A 1 94 ? 7.094 -7.648 -1.019 1.00 91.75 94 ALA A C 1
ATOM 705 O O . ALA A 1 94 ? 7.256 -6.808 -0.135 1.00 91.75 94 ALA A O 1
ATOM 706 N N . ALA A 1 95 ? 7.987 -8.619 -1.234 1.00 90.50 95 ALA A N 1
ATOM 707 C CA . ALA A 1 95 ? 9.249 -8.736 -0.502 1.00 90.50 95 ALA A CA 1
ATOM 708 C C . ALA A 1 95 ? 10.305 -7.752 -1.051 1.00 90.50 95 ALA A C 1
ATOM 710 O O . ALA A 1 95 ? 11.214 -8.118 -1.809 1.00 90.50 95 ALA A O 1
ATOM 711 N N . LEU A 1 96 ? 10.174 -6.474 -0.681 1.00 87.81 96 LEU A N 1
ATOM 712 C CA . LEU A 1 96 ? 10.979 -5.372 -1.228 1.00 87.81 96 LEU A CA 1
ATOM 713 C C . LEU A 1 96 ? 12.491 -5.523 -0.970 1.00 87.81 96 LEU A C 1
ATOM 715 O O . LEU A 1 96 ? 13.297 -5.085 -1.784 1.00 87.81 96 LEU A O 1
ATOM 719 N N . ASN A 1 97 ? 12.890 -6.191 0.115 1.00 85.94 97 ASN A N 1
ATOM 720 C CA . ASN A 1 97 ? 14.297 -6.378 0.499 1.00 85.94 97 ASN A CA 1
ATOM 721 C C . ASN A 1 97 ? 15.055 -7.452 -0.310 1.00 85.94 97 ASN A C 1
ATOM 723 O O . ASN A 1 97 ? 16.274 -7.548 -0.194 1.00 85.94 97 ASN A O 1
ATOM 727 N N . ARG A 1 98 ? 14.360 -8.284 -1.095 1.00 86.56 98 ARG A N 1
ATOM 728 C CA . ARG A 1 98 ? 14.945 -9.435 -1.817 1.00 86.56 98 ARG A CA 1
ATOM 729 C C . ARG A 1 98 ? 14.540 -9.475 -3.293 1.00 86.56 98 ARG A C 1
ATOM 731 O O . ARG A 1 98 ? 14.652 -10.506 -3.952 1.00 86.56 98 ARG A O 1
ATOM 738 N N . SER A 1 99 ? 14.056 -8.353 -3.819 1.00 86.25 99 SER A N 1
ATOM 739 C CA . SER A 1 99 ? 13.595 -8.242 -5.203 1.00 86.25 99 SER A CA 1
ATOM 740 C C . SER A 1 99 ? 14.779 -8.144 -6.171 1.00 86.25 99 SER A C 1
ATOM 742 O O . SER A 1 99 ? 15.618 -7.258 -6.044 1.00 86.25 99 SER A O 1
ATOM 744 N N . ARG A 1 100 ? 14.851 -9.059 -7.148 1.00 88.69 100 ARG A N 1
ATOM 745 C CA . ARG A 1 100 ? 15.927 -9.104 -8.162 1.00 88.69 100 ARG A CA 1
ATOM 746 C C . ARG A 1 100 ? 15.486 -8.611 -9.540 1.00 88.69 100 ARG A C 1
ATOM 748 O O . ARG A 1 100 ? 16.304 -8.122 -10.309 1.00 88.69 100 ARG A O 1
ATOM 755 N N . TYR A 1 101 ? 14.197 -8.740 -9.833 1.00 89.81 101 TYR A N 1
ATOM 756 C CA . TYR A 1 101 ? 13.582 -8.328 -11.089 1.00 89.81 101 TYR A CA 1
ATOM 757 C C . TYR A 1 101 ? 12.415 -7.394 -10.793 1.00 89.81 101 TYR A C 1
ATOM 759 O O . TYR A 1 101 ? 11.744 -7.541 -9.771 1.00 89.81 101 TYR A O 1
ATOM 767 N N . MET A 1 102 ? 12.180 -6.437 -11.686 1.00 88.94 102 MET A N 1
ATOM 768 C CA . MET A 1 102 ? 11.092 -5.469 -11.581 1.00 88.94 102 MET A CA 1
ATOM 769 C C . MET A 1 102 ? 10.362 -5.387 -12.917 1.00 88.94 102 MET A C 1
ATOM 771 O O . MET A 1 102 ? 10.990 -5.443 -13.974 1.00 88.94 102 MET A O 1
ATOM 775 N N . LEU A 1 103 ? 9.041 -5.234 -12.860 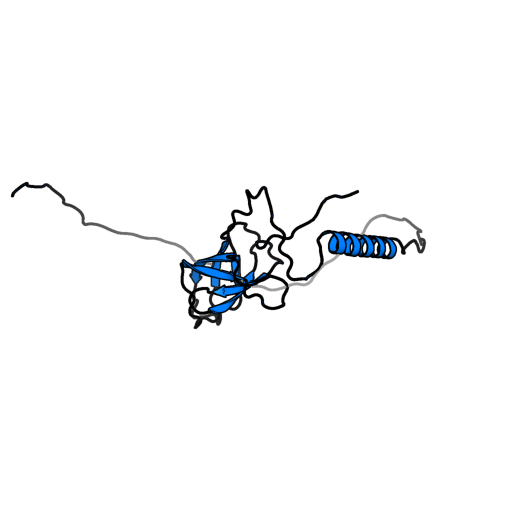1.00 90.25 103 LEU A N 1
ATOM 776 C CA . LEU A 1 103 ? 8.204 -4.970 -14.023 1.00 90.25 103 LEU A CA 1
ATOM 777 C C . LEU A 1 103 ? 7.758 -3.511 -13.983 1.00 90.25 103 LEU A C 1
ATOM 779 O O . LEU A 1 103 ? 7.142 -3.076 -13.011 1.00 90.25 103 LEU A O 1
ATOM 783 N N . LEU A 1 104 ? 8.051 -2.768 -15.047 1.00 89.00 104 LEU A N 1
ATOM 784 C CA . LEU A 1 104 ? 7.551 -1.411 -15.208 1.00 89.00 104 LEU A CA 1
ATOM 785 C C . LEU A 1 104 ? 6.230 -1.470 -15.972 1.00 89.00 104 LEU A C 1
ATOM 787 O O . LEU A 1 104 ? 6.178 -1.942 -17.107 1.00 89.00 104 LEU A O 1
ATOM 791 N N . VAL A 1 105 ? 5.170 -0.981 -15.334 1.00 87.62 105 VAL A N 1
ATOM 792 C CA . VAL A 1 105 ? 3.831 -0.910 -15.918 1.00 87.62 105 VAL A CA 1
ATOM 793 C C . VAL A 1 105 ? 3.549 0.538 -16.291 1.00 87.62 105 VAL A C 1
ATOM 795 O O . VAL A 1 105 ? 3.664 1.432 -15.455 1.00 87.62 105 VAL A O 1
ATOM 798 N N . PHE A 1 106 ? 3.188 0.765 -17.551 1.00 84.81 106 PHE A N 1
ATOM 799 C CA . PHE A 1 106 ? 2.883 2.087 -18.089 1.00 84.81 106 PHE A CA 1
ATOM 800 C C . PHE A 1 106 ? 1.415 2.131 -18.502 1.00 84.81 106 PHE A C 1
ATOM 802 O O . PHE A 1 106 ? 0.922 1.197 -19.130 1.00 84.81 106 PHE A O 1
ATOM 809 N N . SER A 1 107 ? 0.728 3.218 -18.152 1.00 79.88 107 SER A N 1
ATOM 810 C CA . SER A 1 107 ? -0.681 3.430 -18.511 1.00 79.88 107 SER A CA 1
ATOM 811 C C . SER A 1 107 ? -0.856 4.171 -19.843 1.00 79.88 107 SER A C 1
ATOM 813 O O . SER A 1 107 ? -1.973 4.277 -20.343 1.00 79.88 107 SER A O 1
ATOM 815 N N . ASP A 1 108 ? 0.226 4.720 -20.408 1.00 82.19 108 ASP A N 1
ATOM 816 C CA . ASP A 1 108 ? 0.189 5.423 -21.690 1.00 82.19 108 ASP A CA 1
ATOM 817 C C . ASP A 1 108 ? 0.341 4.468 -22.885 1.00 82.19 108 ASP A C 1
ATOM 819 O O . ASP A 1 108 ? 0.757 3.319 -22.754 1.00 82.19 108 ASP A O 1
ATOM 823 N N . ARG A 1 109 ? -0.034 4.949 -24.074 1.00 82.69 109 ARG A N 1
ATOM 824 C CA . ARG A 1 109 ? 0.006 4.161 -25.315 1.00 82.69 109 ARG A CA 1
ATOM 825 C C . ARG A 1 109 ? 1.360 4.200 -26.031 1.00 82.69 109 ARG A C 1
ATOM 827 O O . ARG A 1 109 ? 1.443 3.727 -27.161 1.00 82.69 109 ARG A O 1
ATOM 834 N N . ARG A 1 110 ? 2.400 4.784 -25.428 1.00 86.69 110 ARG A N 1
ATOM 835 C CA . ARG A 1 110 ? 3.703 4.934 -26.088 1.00 86.69 110 ARG A CA 1
ATOM 836 C C . ARG A 1 110 ? 4.465 3.617 -26.077 1.00 86.69 110 ARG A C 1
ATOM 838 O O . ARG A 1 110 ? 4.500 2.909 -25.060 1.00 86.69 110 ARG A O 1
ATOM 845 N N . THR A 1 111 ? 5.126 3.319 -27.192 1.00 87.31 111 THR A N 1
ATOM 846 C CA . THR A 1 111 ? 6.042 2.178 -27.257 1.00 87.31 111 THR A CA 1
ATOM 847 C C . THR A 1 111 ? 7.250 2.419 -26.341 1.00 87.31 111 THR A C 1
ATOM 849 O O . THR A 1 111 ? 7.552 3.569 -25.994 1.00 87.31 111 THR A O 1
ATOM 852 N N . PRO A 1 112 ? 7.949 1.358 -25.901 1.00 84.31 112 PRO A N 1
ATOM 853 C CA . PRO A 1 112 ? 9.167 1.504 -25.108 1.00 84.31 112 PRO A CA 1
ATOM 854 C C . PRO A 1 112 ? 10.211 2.415 -25.771 1.00 84.31 112 PRO A C 1
ATOM 856 O O . PRO A 1 112 ? 10.827 3.226 -25.083 1.00 84.31 112 PRO A O 1
ATOM 859 N N . GLU A 1 113 ? 10.363 2.332 -27.095 1.00 86.88 113 GLU A N 1
ATOM 860 C CA . GLU A 1 113 ? 11.313 3.133 -27.876 1.00 86.88 113 GLU A CA 1
ATOM 861 C C . GLU A 1 113 ? 10.935 4.613 -27.843 1.00 86.88 113 GLU A C 1
ATOM 863 O O . GLU A 1 113 ? 11.780 5.455 -27.555 1.00 86.88 113 GLU A O 1
ATOM 868 N N . GLN A 1 114 ? 9.652 4.929 -28.050 1.00 88.56 114 GLN A N 1
ATOM 869 C CA . GLN A 1 114 ? 9.147 6.302 -27.973 1.00 88.56 114 GLN A CA 1
ATOM 870 C C . GLN A 1 114 ? 9.397 6.909 -26.588 1.00 88.56 114 GLN A C 1
ATOM 872 O O . GLN A 1 114 ? 9.882 8.033 -26.482 1.00 88.56 114 GLN A O 1
ATOM 877 N N . ARG A 1 115 ? 9.142 6.147 -25.514 1.00 87.06 115 ARG A N 1
ATOM 878 C CA . ARG A 1 115 ? 9.436 6.595 -24.143 1.00 87.06 115 ARG A CA 1
ATOM 879 C C . ARG A 1 115 ? 10.927 6.802 -23.900 1.00 87.06 115 ARG A C 1
ATOM 881 O O . ARG A 1 115 ? 11.289 7.752 -23.211 1.00 87.06 115 ARG A O 1
ATOM 888 N N . ALA A 1 116 ? 11.777 5.932 -24.442 1.00 84.44 116 ALA A N 1
ATOM 889 C CA . ALA A 1 116 ? 13.223 6.067 -24.317 1.00 84.44 116 ALA A CA 1
ATOM 890 C C . ALA A 1 116 ? 13.737 7.328 -25.029 1.00 84.44 116 ALA A C 1
ATOM 892 O O . ALA A 1 116 ? 14.540 8.061 -24.455 1.00 84.44 116 ALA A O 1
ATOM 893 N N . THR A 1 117 ? 13.238 7.618 -26.234 1.00 88.62 117 THR A N 1
ATOM 894 C CA . THR A 1 117 ? 13.591 8.834 -26.980 1.00 88.62 117 THR A CA 1
ATOM 895 C C . THR A 1 117 ? 13.121 10.098 -26.261 1.00 88.62 117 THR A C 1
ATOM 897 O O . THR A 1 117 ? 13.936 10.991 -26.033 1.00 88.62 117 THR A O 1
ATOM 900 N N . ASP A 1 118 ? 11.854 10.160 -25.835 1.00 87.50 118 ASP A N 1
ATOM 901 C CA . ASP A 1 118 ? 11.314 11.313 -25.096 1.00 87.50 118 ASP A CA 1
ATOM 902 C C . ASP A 1 118 ? 12.113 11.584 -23.807 1.00 87.50 118 ASP A C 1
ATOM 904 O O . ASP A 1 118 ? 12.419 12.732 -23.482 1.00 87.50 118 ASP A O 1
ATOM 908 N N . ALA A 1 119 ? 12.475 10.524 -23.073 1.00 85.12 119 ALA A N 1
ATOM 909 C CA . ALA A 1 119 ? 13.260 10.634 -21.846 1.00 85.12 119 ALA A CA 1
ATOM 910 C C . ALA A 1 119 ? 14.694 11.122 -22.106 1.00 85.12 119 ALA A C 1
ATOM 912 O O . ALA A 1 119 ? 15.210 11.919 -21.324 1.00 85.12 119 ALA A O 1
ATOM 913 N N . ALA A 1 120 ? 15.328 10.679 -23.198 1.00 86.00 120 ALA A N 1
ATOM 914 C CA . ALA A 1 120 ? 16.664 11.135 -23.579 1.00 86.00 120 ALA A CA 1
ATOM 915 C C . ALA A 1 120 ? 16.677 12.637 -23.905 1.00 86.00 120 ALA A C 1
ATOM 917 O O . ALA A 1 120 ? 17.526 13.365 -23.391 1.00 86.00 120 ALA A O 1
ATOM 918 N N . ILE A 1 121 ? 15.692 13.113 -24.675 1.00 89.25 121 ILE A N 1
ATOM 919 C CA . ILE A 1 121 ? 15.547 14.538 -25.009 1.00 89.25 121 ILE A CA 1
ATOM 920 C C . ILE A 1 121 ? 15.335 15.367 -23.734 1.00 89.25 121 ILE A C 1
ATOM 922 O O . ILE A 1 121 ? 16.024 16.365 -23.521 1.00 89.25 121 ILE A O 1
ATOM 926 N N . ALA A 1 122 ? 14.431 14.932 -22.849 1.00 86.81 122 ALA A N 1
ATOM 927 C CA . ALA A 1 122 ? 14.160 15.630 -21.593 1.00 86.81 122 ALA A CA 1
ATOM 928 C C . ALA A 1 122 ? 15.397 15.712 -20.678 1.00 86.81 122 ALA A C 1
ATOM 930 O O . ALA A 1 122 ? 15.614 16.736 -20.025 1.00 86.81 122 ALA A O 1
ATOM 931 N N . GLN A 1 123 ? 16.221 14.659 -20.644 1.00 83.31 123 GLN A N 1
ATOM 932 C CA . GLN A 1 123 ? 17.460 14.640 -19.867 1.00 83.31 123 GLN A CA 1
ATOM 933 C C . GLN A 1 123 ? 18.499 15.623 -20.429 1.00 83.31 123 GLN A C 1
ATOM 935 O O . GLN A 1 123 ? 19.074 16.398 -19.668 1.00 83.31 123 GLN A O 1
ATOM 940 N N . GLU A 1 124 ? 18.698 15.658 -21.750 1.00 86.94 124 GLU A N 1
ATOM 941 C CA . GLU A 1 124 ? 19.618 16.611 -22.391 1.00 86.94 124 GLU A CA 1
ATOM 942 C C . GLU A 1 124 ? 19.208 18.073 -22.163 1.00 86.94 124 GLU A C 1
ATOM 944 O O . GLU A 1 124 ? 20.065 18.950 -22.019 1.00 86.94 124 GLU A O 1
ATOM 949 N N . GLU A 1 125 ? 17.904 18.360 -22.131 1.00 88.69 125 GLU A N 1
ATOM 950 C CA . GLU A 1 125 ? 17.390 19.689 -21.794 1.00 88.69 125 GLU A CA 1
ATOM 951 C C . GLU A 1 125 ? 17.623 20.055 -20.323 1.00 88.69 125 GLU A C 1
ATOM 953 O O . GLU A 1 125 ? 17.975 21.203 -20.026 1.00 88.69 125 GLU A O 1
ATOM 958 N N . ALA A 1 126 ? 17.434 19.103 -19.404 1.00 85.12 126 ALA A N 1
ATOM 959 C CA . ALA A 1 126 ? 17.692 19.299 -17.980 1.00 85.12 126 ALA A CA 1
ATOM 960 C C . ALA A 1 126 ? 19.181 19.577 -17.714 1.00 85.12 126 ALA A C 1
ATOM 962 O O . ALA A 1 126 ? 19.509 20.538 -17.013 1.00 85.12 126 ALA A O 1
ATOM 963 N N . ASP A 1 127 ? 20.075 18.813 -18.344 1.00 85.88 127 ASP A N 1
ATOM 964 C CA . ASP A 1 127 ? 21.527 18.976 -18.225 1.00 85.88 127 ASP A CA 1
ATOM 965 C C . ASP A 1 127 ? 21.995 20.328 -18.805 1.00 85.88 127 ASP A C 1
ATOM 967 O O . ASP A 1 127 ? 22.823 21.023 -18.202 1.00 85.88 127 ASP A O 1
ATOM 971 N N . ARG A 1 128 ? 21.411 20.767 -19.934 1.00 89.25 128 ARG A N 1
ATOM 972 C CA . ARG A 1 128 ? 21.659 22.104 -20.508 1.00 89.25 128 ARG A CA 1
ATOM 973 C C . ARG A 1 128 ? 21.244 23.231 -19.566 1.00 89.25 128 ARG A C 1
ATOM 975 O O . ARG A 1 128 ? 22.009 24.177 -19.395 1.00 89.25 128 ARG A O 1
ATOM 982 N N . LYS A 1 129 ? 20.066 23.133 -18.940 1.00 80.31 129 LYS A N 1
ATOM 983 C CA . LYS A 1 129 ? 19.568 24.144 -17.987 1.00 80.31 129 LYS A CA 1
ATOM 984 C C . LYS A 1 129 ? 20.368 24.160 -16.680 1.00 80.31 129 LYS A C 1
ATOM 986 O O . LYS A 1 129 ? 20.564 25.232 -16.114 1.00 80.31 129 LYS A O 1
ATOM 991 N N . GLY A 1 130 ? 20.865 23.005 -16.230 1.00 66.31 130 GLY A N 1
ATOM 992 C CA . GLY A 1 130 ? 21.735 22.883 -15.055 1.00 66.31 130 GLY A CA 1
ATOM 993 C C . GLY A 1 130 ? 23.165 23.407 -15.261 1.00 66.31 130 GLY A C 1
ATOM 994 O O . GLY A 1 130 ? 23.825 23.754 -14.286 1.00 66.31 130 GLY A O 1
ATOM 995 N N . THR A 1 131 ? 23.633 23.511 -16.511 1.00 58.78 131 THR A N 1
ATOM 996 C CA . THR A 1 131 ? 24.998 23.970 -16.860 1.00 58.78 131 THR A CA 1
ATOM 997 C C . THR A 1 131 ? 25.091 25.491 -17.087 1.00 58.78 131 THR A C 1
ATOM 999 O O . THR A 1 131 ? 26.182 26.059 -17.109 1.00 58.78 131 THR A O 1
ATOM 1002 N N . SER A 1 132 ? 23.968 26.204 -17.195 1.00 52.34 132 SER A N 1
ATOM 1003 C CA . SER A 1 132 ? 23.925 27.666 -17.363 1.00 52.34 132 SER A CA 1
ATOM 1004 C C . SER A 1 132 ? 23.917 28.435 -16.030 1.00 52.34 132 SER A C 1
ATOM 1006 O O . SER A 1 132 ? 22.989 29.188 -15.751 1.00 52.34 132 SER A O 1
ATOM 1008 N N . ALA A 1 133 ? 24.967 28.272 -15.215 1.00 52.62 133 ALA A N 1
ATOM 1009 C CA . ALA A 1 133 ? 25.347 29.261 -14.197 1.00 52.62 133 ALA A CA 1
ATOM 1010 C C . ALA A 1 133 ? 26.860 29.229 -13.870 1.00 52.62 133 ALA A C 1
ATOM 1012 O O . ALA A 1 133 ? 27.283 28.467 -13.000 1.00 52.62 133 ALA A O 1
ATOM 1013 N N . PRO A 1 134 ? 27.683 30.092 -14.500 1.00 45.19 134 PRO A N 1
ATOM 1014 C CA . PRO A 1 134 ? 29.002 30.453 -13.984 1.00 45.19 134 PRO A CA 1
ATOM 1015 C C . PRO A 1 134 ? 29.090 31.939 -13.574 1.00 45.19 134 PRO A C 1
ATOM 1017 O O . PRO A 1 134 ? 28.973 32.828 -14.410 1.00 45.19 134 PRO A O 1
ATOM 1020 N N . GLY A 1 135 ? 29.385 32.169 -12.287 1.00 37.72 135 GLY A N 1
ATOM 1021 C CA . GLY A 1 135 ? 30.320 33.196 -11.798 1.00 37.72 135 GLY A CA 1
ATOM 1022 C C . GLY A 1 135 ? 29.884 34.668 -11.740 1.00 37.72 135 GLY A C 1
ATOM 1023 O O . GLY A 1 135 ? 29.879 35.368 -12.746 1.00 37.72 135 GLY A O 1
ATOM 1024 N N . GLN A 1 136 ? 29.738 35.192 -10.519 1.00 34.38 136 GLN A N 1
ATOM 1025 C CA . GLN A 1 136 ? 30.121 36.574 -10.200 1.00 34.38 136 GLN A CA 1
ATOM 1026 C C . GLN A 1 136 ? 31.259 36.520 -9.154 1.00 34.38 136 GLN A C 1
ATOM 1028 O O . GLN A 1 136 ? 31.111 35.801 -8.163 1.00 34.38 136 GLN A O 1
ATOM 1033 N N . PRO A 1 137 ? 32.421 37.168 -9.385 1.00 44.75 137 PRO A N 1
ATOM 1034 C CA . PRO A 1 137 ? 33.606 37.014 -8.541 1.00 44.75 137 PRO A CA 1
ATOM 1035 C C . PRO A 1 137 ? 33.608 37.901 -7.282 1.00 44.75 137 PRO A C 1
ATOM 1037 O O . PRO A 1 137 ? 33.135 39.031 -7.287 1.00 44.75 137 PRO A O 1
ATOM 1040 N N . ALA A 1 138 ? 34.191 37.311 -6.236 1.00 41.28 138 ALA A N 1
ATOM 1041 C CA . ALA A 1 138 ? 34.836 37.817 -5.020 1.00 41.28 138 ALA A CA 1
ATOM 1042 C C . ALA A 1 138 ? 34.831 39.322 -4.662 1.00 41.28 138 ALA A C 1
ATOM 1044 O O . ALA A 1 138 ? 35.307 40.170 -5.412 1.00 4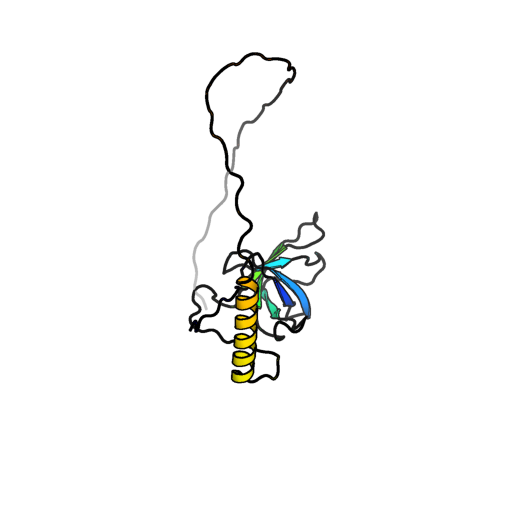1.28 138 ALA A O 1
ATOM 1045 N N . SER A 1 139 ? 34.569 39.583 -3.375 1.00 37.41 139 SER A N 1
ATOM 1046 C CA . SER A 1 139 ? 35.335 40.550 -2.577 1.00 37.41 139 SER A CA 1
ATOM 1047 C C . SER A 1 139 ? 35.909 39.845 -1.340 1.00 37.41 139 SER A C 1
ATOM 1049 O O . SER A 1 139 ? 35.162 39.410 -0.463 1.00 37.41 139 SER A O 1
ATOM 1051 N N . THR A 1 140 ? 37.236 39.716 -1.285 1.00 38.44 140 THR A N 1
ATOM 1052 C CA . TH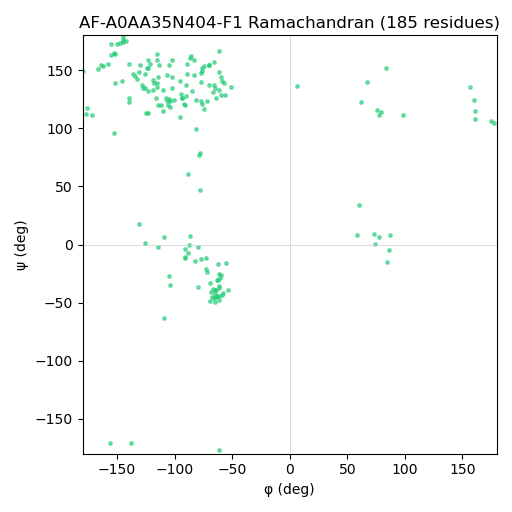R A 1 140 ? 38.014 39.241 -0.1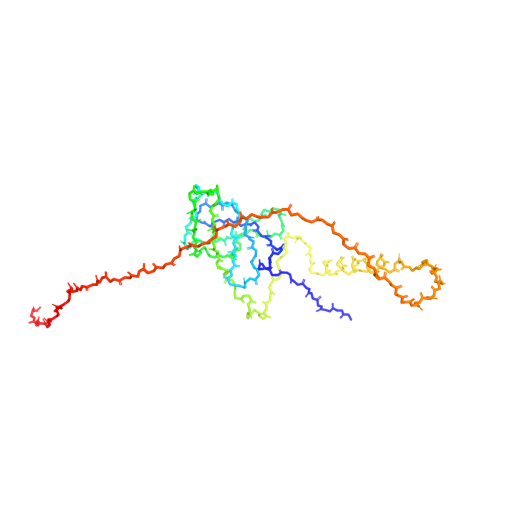30 1.00 38.44 140 THR A CA 1
ATOM 1053 C C . THR A 1 140 ? 39.039 40.307 0.252 1.00 38.44 140 THR A C 1
ATOM 1055 O O . THR A 1 140 ? 39.768 40.786 -0.611 1.00 38.44 140 THR A O 1
ATOM 1058 N N . GLY A 1 141 ? 39.097 40.608 1.548 1.00 33.31 141 GLY A N 1
ATOM 1059 C CA . GLY A 1 141 ? 40.102 41.399 2.272 1.00 33.31 141 GLY A CA 1
ATOM 1060 C C . GLY A 1 141 ? 39.443 41.850 3.584 1.00 33.31 141 GLY A C 1
ATOM 1061 O O . GLY A 1 141 ? 38.331 42.354 3.534 1.00 33.31 141 GLY A O 1
ATOM 1062 N N . GLU A 1 142 ? 39.934 41.617 4.800 1.00 35.19 142 GLU A N 1
ATOM 1063 C CA . GLU A 1 142 ? 41.271 41.300 5.301 1.00 35.19 142 GLU A CA 1
ATOM 1064 C C . GLU A 1 142 ? 41.168 40.610 6.679 1.00 35.19 142 GLU A C 1
ATOM 1066 O O . GLU A 1 142 ? 40.187 40.756 7.408 1.00 35.19 142 GLU A O 1
ATOM 1071 N N . GLN A 1 143 ? 42.198 39.832 7.016 1.00 39.84 143 GLN A N 1
ATOM 1072 C CA . GLN A 1 143 ? 42.378 39.100 8.273 1.00 39.84 143 GLN A CA 1
ATOM 1073 C C . GLN A 1 143 ? 42.807 40.017 9.433 1.00 39.84 143 GLN A C 1
ATOM 1075 O O . GLN A 1 143 ? 43.600 40.932 9.239 1.00 39.84 143 GLN A O 1
ATOM 1080 N N . GLY A 1 144 ? 42.406 39.669 10.663 1.00 29.00 144 GLY A N 1
ATOM 1081 C CA . GLY A 1 144 ? 43.030 40.177 11.890 1.00 29.00 144 GLY A CA 1
ATOM 1082 C C . GLY A 1 144 ? 42.357 39.679 13.176 1.00 29.00 144 GLY A C 1
ATOM 1083 O O . GLY A 1 144 ? 41.285 40.134 13.544 1.00 29.00 144 GLY A O 1
ATOM 1084 N N . THR A 1 145 ? 42.986 38.735 13.875 1.00 35.66 145 THR A N 1
ATOM 1085 C CA . THR A 1 145 ? 42.758 38.369 15.299 1.00 35.66 145 THR A CA 1
ATOM 1086 C C . THR A 1 145 ? 43.980 38.933 16.059 1.00 35.66 145 THR A C 1
ATOM 1088 O O . THR A 1 145 ? 45.046 38.899 15.437 1.00 35.66 145 THR A O 1
ATOM 1091 N N . PRO A 1 146 ? 43.935 39.435 17.327 1.00 48.56 146 PRO A N 1
ATOM 1092 C CA . PRO A 1 146 ? 43.482 38.644 18.482 1.00 48.56 146 PRO A CA 1
ATOM 1093 C C . PRO A 1 146 ? 42.915 39.359 19.741 1.00 48.56 146 PRO A C 1
ATOM 1095 O O . PRO A 1 146 ? 42.999 40.565 19.912 1.00 48.56 146 PRO A O 1
ATOM 1098 N N . ALA A 1 147 ? 42.394 38.511 20.641 1.00 34.25 147 ALA A N 1
ATOM 1099 C CA . ALA A 1 147 ? 42.433 38.560 22.113 1.00 34.25 147 ALA A CA 1
ATOM 1100 C C . ALA A 1 147 ? 41.799 39.721 22.922 1.00 34.25 147 ALA A C 1
ATOM 1102 O O . ALA A 1 147 ? 42.283 40.844 22.935 1.00 34.25 147 ALA A O 1
ATOM 1103 N N . GLY A 1 148 ? 40.876 39.323 23.814 1.00 29.89 148 GLY A N 1
ATOM 1104 C CA . GLY A 1 148 ? 40.899 39.711 25.232 1.00 29.89 148 GLY A CA 1
ATOM 1105 C C . GLY A 1 148 ? 40.001 40.873 25.666 1.00 29.89 148 GLY A C 1
ATOM 1106 O O . GLY A 1 148 ? 40.303 42.023 25.378 1.00 29.89 148 GLY A O 1
ATOM 1107 N N . THR A 1 149 ? 38.959 40.562 26.454 1.00 30.47 149 THR A N 1
ATOM 1108 C CA . THR A 1 149 ? 38.622 41.158 27.777 1.00 30.47 149 THR A CA 1
ATOM 1109 C C . THR A 1 149 ? 37.144 40.883 28.115 1.00 30.47 149 THR A C 1
ATOM 1111 O O . THR A 1 149 ? 36.238 41.459 27.524 1.00 30.47 149 THR A O 1
ATOM 1114 N N . ALA A 1 150 ? 36.905 39.990 29.082 1.00 35.47 150 ALA A N 1
ATOM 1115 C CA . ALA A 1 150 ? 35.752 40.045 29.999 1.00 35.47 150 ALA A CA 1
ATOM 1116 C C . ALA A 1 150 ? 36.115 41.025 31.145 1.00 35.47 150 ALA A C 1
ATOM 1118 O O . ALA A 1 150 ? 37.321 41.198 31.344 1.00 35.47 150 ALA A O 1
ATOM 1119 N N . PRO A 1 151 ? 35.202 41.644 31.934 1.00 45.94 151 PRO A N 1
ATOM 1120 C CA . PRO A 1 151 ? 33.949 41.111 32.517 1.00 45.94 151 PRO A CA 1
ATOM 1121 C C . PRO A 1 151 ? 32.782 42.151 32.403 1.00 45.94 151 PRO A C 1
ATOM 1123 O O . PRO A 1 151 ? 32.935 43.126 31.686 1.00 45.94 151 PRO A O 1
ATOM 1126 N N . ALA A 1 152 ? 31.568 42.090 32.968 1.00 34.16 152 ALA A N 1
ATOM 1127 C CA . ALA A 1 152 ? 31.008 41.455 34.154 1.00 34.16 152 ALA A CA 1
ATOM 1128 C C . ALA A 1 152 ? 29.455 41.370 34.066 1.00 34.16 152 ALA A C 1
ATOM 1130 O O . ALA A 1 152 ? 28.798 42.179 33.417 1.00 34.16 152 ALA A O 1
ATOM 1131 N N . VAL A 1 153 ? 28.923 40.370 34.771 1.00 37.31 153 VAL A N 1
ATOM 1132 C CA . VAL A 1 153 ? 27.537 40.061 35.218 1.00 37.31 153 VAL A CA 1
ATOM 1133 C C . VAL A 1 153 ? 26.964 41.164 36.161 1.00 37.31 153 VAL A C 1
ATOM 1135 O O . VAL A 1 153 ? 27.739 42.066 36.480 1.00 37.31 153 VAL A O 1
ATOM 1138 N N . PRO A 1 154 ? 25.740 41.096 36.766 1.00 49.88 154 PRO A N 1
ATOM 1139 C CA . PRO A 1 154 ? 24.597 40.158 36.627 1.00 49.88 154 PRO A CA 1
ATOM 1140 C C . PRO A 1 154 ? 23.178 40.799 36.707 1.00 49.88 154 PRO A C 1
ATOM 1142 O O . PRO A 1 154 ? 23.028 41.957 37.072 1.00 49.88 154 PRO A O 1
ATOM 1145 N N . ALA A 1 155 ? 22.119 40.001 36.483 1.00 34.00 155 ALA A N 1
ATOM 1146 C CA . ALA A 1 155 ? 20.969 39.911 37.407 1.00 34.00 155 ALA A CA 1
ATOM 1147 C C . ALA A 1 155 ? 19.997 38.770 37.023 1.00 34.00 155 ALA A C 1
ATOM 1149 O O . ALA A 1 155 ? 19.274 38.838 36.035 1.00 34.00 155 ALA A O 1
ATOM 1150 N N . THR A 1 156 ? 19.955 37.738 37.865 1.00 37.69 156 THR A N 1
ATOM 1151 C CA . THR A 1 156 ? 18.770 36.905 38.178 1.00 37.69 156 THR A CA 1
ATOM 1152 C C . THR A 1 156 ? 18.460 37.194 39.662 1.00 37.69 156 THR A C 1
ATOM 1154 O O . THR A 1 156 ? 19.393 37.606 40.360 1.00 37.69 156 THR A O 1
ATOM 1157 N N . PRO A 1 157 ? 17.228 37.049 40.195 1.00 49.62 157 PRO A N 1
ATOM 1158 C CA . PRO A 1 157 ? 16.627 35.740 40.529 1.00 49.62 157 PRO A CA 1
ATOM 1159 C C . PRO A 1 157 ? 15.086 35.746 40.274 1.00 49.62 157 PRO A C 1
ATOM 1161 O O . PRO A 1 157 ? 14.535 36.769 39.900 1.00 49.62 157 PRO A O 1
ATOM 1164 N N . ALA A 1 158 ? 14.284 34.685 40.378 1.00 35.34 158 ALA A N 1
ATOM 1165 C CA . ALA A 1 158 ? 14.296 33.597 41.341 1.00 35.34 158 ALA A CA 1
ATOM 1166 C C . ALA A 1 158 ? 13.401 32.422 40.889 1.00 35.34 158 ALA A C 1
ATOM 1168 O O . ALA A 1 158 ? 12.370 32.610 40.246 1.00 35.34 158 ALA A O 1
ATOM 1169 N N . VAL A 1 159 ? 13.787 31.227 41.334 1.00 40.78 159 VAL A N 1
ATOM 1170 C CA . VAL A 1 159 ? 12.955 30.023 41.522 1.00 40.78 159 VAL A CA 1
ATOM 1171 C C . VAL A 1 159 ? 12.730 29.883 43.044 1.00 40.78 159 VAL A C 1
ATOM 1173 O O . VAL A 1 159 ? 13.555 30.392 43.808 1.00 40.78 159 VAL A O 1
ATOM 1176 N N . PRO A 1 160 ? 11.648 29.241 43.523 1.00 42.78 160 PRO A N 1
ATOM 1177 C CA . PRO A 1 160 ? 11.822 27.939 44.199 1.00 42.78 160 PRO A CA 1
ATOM 1178 C C . PRO A 1 160 ? 10.704 26.946 43.793 1.00 42.78 160 PRO A C 1
ATOM 1180 O O . PRO A 1 160 ? 9.533 27.296 43.771 1.00 42.78 160 PRO A O 1
ATOM 1183 N N . ALA A 1 161 ? 11.018 25.769 43.246 1.00 37.84 161 ALA A N 1
ATOM 1184 C CA . ALA A 1 161 ? 11.419 24.531 43.932 1.00 37.84 161 ALA A CA 1
ATOM 1185 C C . ALA A 1 161 ? 10.244 23.782 44.593 1.00 37.84 161 ALA A C 1
ATOM 1187 O O . ALA A 1 161 ? 9.673 24.290 45.549 1.00 37.84 161 ALA A O 1
ATOM 1188 N N . ALA A 1 162 ? 9.949 22.560 44.114 1.00 34.34 162 ALA A N 1
ATOM 1189 C CA . ALA A 1 162 ? 9.732 21.356 44.940 1.00 34.34 162 ALA A CA 1
ATOM 1190 C C . ALA A 1 162 ? 9.276 20.134 44.099 1.00 34.34 162 ALA A C 1
ATOM 1192 O O . ALA A 1 162 ? 8.127 20.022 43.688 1.00 34.34 162 ALA A O 1
ATOM 1193 N N . GLN A 1 163 ? 10.194 19.188 43.909 1.00 38.69 163 GLN A N 1
ATOM 1194 C CA . GLN A 1 163 ? 9.969 17.727 43.895 1.00 38.69 163 GLN A CA 1
ATOM 1195 C C . GLN A 1 163 ? 10.467 17.241 45.291 1.00 38.69 163 GLN A C 1
ATOM 1197 O O . GLN A 1 163 ? 11.269 17.998 45.851 1.00 38.69 163 GLN A O 1
ATOM 1202 N N . PRO A 1 164 ? 10.109 16.079 45.906 1.00 47.06 164 PRO A N 1
ATOM 1203 C CA . PRO A 1 164 ? 9.765 14.780 45.297 1.00 47.06 164 PRO A CA 1
ATOM 1204 C C . PRO A 1 164 ? 8.704 13.920 46.037 1.00 47.06 164 PRO A C 1
ATOM 1206 O O . PRO A 1 164 ? 8.325 14.236 47.155 1.00 47.06 164 PRO A O 1
ATOM 1209 N N . ALA A 1 165 ? 8.274 12.791 45.446 1.00 38.91 165 ALA A N 1
ATOM 1210 C CA . ALA A 1 165 ? 7.982 11.542 46.183 1.00 38.91 165 ALA A CA 1
ATOM 1211 C C . ALA A 1 165 ? 7.568 10.375 45.254 1.00 38.91 165 ALA A C 1
ATOM 1213 O O . ALA A 1 165 ? 6.477 10.353 44.697 1.00 38.91 165 ALA A O 1
ATOM 1214 N N . ALA A 1 166 ? 8.434 9.369 45.170 1.00 38.34 166 ALA A N 1
ATOM 1215 C CA . ALA A 1 166 ? 8.098 7.939 45.168 1.00 38.34 166 ALA A CA 1
ATOM 1216 C C . ALA A 1 166 ? 8.901 7.345 46.354 1.00 38.34 166 ALA A C 1
ATOM 1218 O O . ALA A 1 166 ? 9.942 7.941 46.666 1.00 38.34 166 ALA A O 1
ATOM 1219 N N . PRO A 1 167 ? 8.500 6.250 47.045 1.00 49.59 167 PRO A N 1
ATOM 1220 C CA . PRO A 1 167 ? 8.501 4.906 46.441 1.00 49.59 167 PRO A CA 1
ATOM 1221 C C . PRO A 1 167 ? 7.525 3.866 47.072 1.00 49.59 167 PRO A C 1
ATOM 1223 O O . PRO A 1 167 ? 6.759 4.178 47.978 1.00 49.59 167 PRO A O 1
ATOM 1226 N N . ALA A 1 168 ? 7.687 2.607 46.623 1.00 37.41 168 ALA A N 1
ATOM 1227 C CA . ALA A 1 168 ? 7.308 1.316 47.238 1.00 37.41 168 ALA A CA 1
ATOM 1228 C C . ALA A 1 168 ? 5.860 0.820 47.049 1.00 37.41 168 ALA A C 1
ATOM 1230 O O . ALA A 1 168 ? 4.929 1.606 47.012 1.00 37.41 168 ALA A O 1
ATOM 1231 N N . ALA A 1 169 ? 5.537 -0.475 47.051 1.00 37.75 169 ALA A N 1
ATOM 1232 C CA . ALA A 1 169 ? 6.133 -1.762 46.658 1.00 37.75 169 ALA A CA 1
ATOM 1233 C C . ALA A 1 169 ? 5.050 -2.818 47.006 1.00 37.75 169 ALA A C 1
ATOM 1235 O O . ALA A 1 169 ? 4.270 -2.621 47.934 1.00 37.75 169 ALA A O 1
ATOM 1236 N N . ILE A 1 170 ? 4.996 -3.918 46.254 1.00 41.66 170 ILE A N 1
ATOM 1237 C CA . ILE A 1 170 ? 4.052 -5.058 46.350 1.00 41.66 170 ILE A CA 1
ATOM 1238 C C . ILE A 1 170 ? 4.325 -5.890 47.633 1.00 41.66 170 ILE A C 1
ATOM 1240 O O . ILE A 1 170 ? 5.466 -5.867 48.102 1.00 41.66 170 ILE A O 1
ATOM 1244 N N . PRO A 1 171 ? 3.357 -6.633 48.220 1.00 50.94 171 PRO A N 1
ATOM 1245 C CA . PRO A 1 171 ? 3.067 -8.040 47.835 1.00 50.94 171 PRO A CA 1
ATOM 1246 C C . PRO A 1 171 ? 1.533 -8.342 47.929 1.00 50.94 171 PRO A C 1
ATOM 1248 O O . PRO A 1 171 ? 0.774 -7.461 48.302 1.00 50.94 171 PRO A O 1
ATOM 1251 N N . ALA A 1 172 ? 0.909 -9.478 47.592 1.00 39.84 172 ALA A N 1
ATOM 1252 C CA . ALA A 1 172 ? 1.294 -10.879 47.469 1.00 39.84 172 ALA A CA 1
ATOM 1253 C C . ALA A 1 172 ? 0.232 -11.662 46.646 1.00 39.84 172 ALA A C 1
ATOM 1255 O O . ALA A 1 172 ? -0.952 -11.327 46.674 1.00 39.84 172 ALA A O 1
ATOM 1256 N N . THR A 1 173 ? 0.647 -12.757 46.005 1.00 40.34 173 THR A N 1
ATOM 1257 C CA . THR A 1 173 ? -0.191 -13.933 45.660 1.00 40.34 173 THR A CA 1
ATOM 1258 C C . THR A 1 173 ? -0.185 -14.900 46.868 1.00 40.34 173 THR A C 1
ATOM 1260 O O . THR A 1 173 ? 0.754 -14.814 47.665 1.00 40.34 173 THR A O 1
ATOM 1263 N N . PRO A 1 174 ? -1.132 -15.854 47.030 1.00 53.75 174 PRO A N 1
ATOM 1264 C CA . PRO A 1 174 ? -0.927 -17.161 46.381 1.00 53.75 174 PRO A CA 1
ATOM 1265 C C . PRO A 1 174 ? -2.198 -17.966 45.993 1.00 53.75 174 PRO A C 1
ATOM 1267 O O . PRO A 1 174 ? -3.276 -17.789 46.543 1.00 53.75 174 PRO A O 1
ATOM 1270 N N . ALA A 1 175 ? -1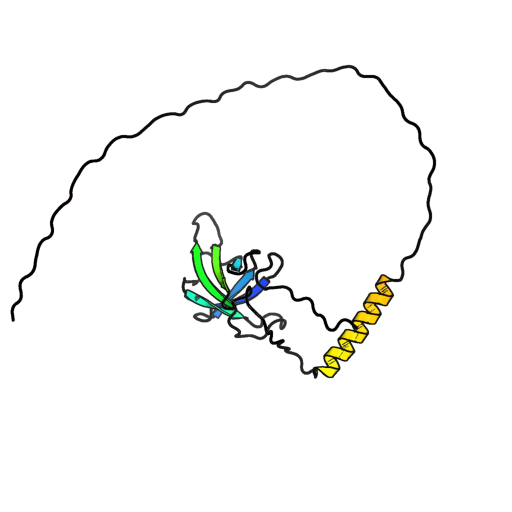.950 -18.952 45.117 1.00 40.72 175 ALA A N 1
ATOM 1271 C CA . ALA A 1 175 ? -2.560 -20.290 45.031 1.00 40.72 175 ALA A CA 1
ATOM 1272 C C . ALA A 1 175 ? -3.957 -20.483 44.393 1.00 40.72 175 ALA A C 1
ATOM 1274 O O . ALA A 1 175 ? -4.979 -20.170 44.987 1.00 40.72 175 ALA A O 1
ATOM 1275 N N . ALA A 1 176 ? -3.999 -21.194 43.253 1.00 37.16 176 ALA A N 1
ATOM 1276 C CA . ALA A 1 176 ? -4.289 -22.640 43.250 1.00 37.16 176 ALA A CA 1
ATOM 1277 C C . ALA A 1 176 ? -4.192 -23.271 41.836 1.00 37.16 176 ALA A C 1
ATOM 1279 O O . ALA A 1 176 ? -4.968 -22.973 40.936 1.00 37.16 176 ALA A O 1
ATOM 1280 N N . ALA A 1 177 ? -3.251 -24.203 41.690 1.00 43.53 177 ALA A N 1
ATOM 1281 C CA . ALA A 1 177 ? -3.301 -25.406 40.845 1.00 43.53 177 ALA A CA 1
ATOM 1282 C C . ALA A 1 177 ? -3.065 -26.590 41.825 1.00 43.53 177 ALA A C 1
ATOM 1284 O O . ALA A 1 177 ? -2.498 -26.305 42.887 1.00 43.53 177 ALA A O 1
ATOM 1285 N N . PRO A 1 178 ? -3.426 -27.873 41.572 1.00 55.12 178 PRO A N 1
ATOM 1286 C CA . PRO A 1 178 ? -3.371 -28.578 40.280 1.00 55.12 178 PRO A CA 1
ATOM 1287 C C . PRO A 1 178 ? -4.521 -29.598 40.038 1.00 55.12 178 PRO A C 1
ATOM 1289 O O . PRO A 1 178 ? -5.358 -29.805 40.907 1.00 55.12 178 PRO A O 1
ATOM 1292 N N . ALA A 1 179 ? -4.541 -30.256 38.866 1.00 40.94 179 ALA A N 1
ATOM 1293 C CA . ALA A 1 179 ? -4.632 -31.727 38.715 1.00 40.94 179 ALA A CA 1
ATOM 1294 C C . ALA A 1 179 ? -5.101 -32.154 37.305 1.00 40.94 179 ALA A C 1
ATOM 1296 O O . ALA A 1 179 ? -6.248 -31.953 36.921 1.00 40.94 179 ALA A O 1
ATOM 1297 N N . ALA A 1 180 ? -4.215 -32.837 36.576 1.00 48.12 180 ALA A N 1
ATOM 1298 C CA . ALA A 1 180 ? -4.584 -33.961 35.708 1.00 48.12 180 ALA A CA 1
ATOM 1299 C C . ALA A 1 180 ? -4.504 -35.250 36.562 1.00 48.12 180 ALA A C 1
ATOM 1301 O O . ALA A 1 180 ? -3.746 -35.246 37.540 1.00 48.12 180 ALA A O 1
ATOM 1302 N N . PRO A 1 181 ? -5.228 -36.345 36.240 1.00 58.88 181 PRO A N 1
ATOM 1303 C CA . PRO A 1 181 ? -4.652 -37.323 35.303 1.00 58.88 181 PRO A CA 1
ATOM 1304 C C . PRO A 1 181 ? -5.653 -38.159 34.454 1.00 58.88 181 PRO A C 1
ATOM 1306 O O . PRO A 1 181 ? -6.818 -38.312 34.790 1.00 58.88 181 PRO A O 1
ATOM 1309 N N . ALA A 1 182 ? -5.088 -38.782 33.409 1.00 51.03 182 ALA A N 1
ATOM 1310 C CA . ALA A 1 182 ? -5.334 -40.141 32.883 1.00 51.03 182 ALA A CA 1
ATOM 1311 C C . ALA A 1 182 ? -6.674 -40.570 32.216 1.00 51.03 182 ALA A C 1
ATOM 1313 O O . ALA A 1 182 ? -7.779 -40.280 32.649 1.00 51.03 182 ALA A O 1
ATOM 1314 N N . HIS A 1 183 ? -6.494 -41.361 31.146 1.00 51.53 183 HIS A N 1
ATOM 1315 C CA . HIS A 1 183 ? -7.471 -42.048 30.281 1.00 51.53 183 HIS A CA 1
ATOM 1316 C C . HIS A 1 183 ? -8.352 -43.093 31.009 1.00 51.53 183 HIS A C 1
ATOM 1318 O O . HIS A 1 183 ? -7.956 -43.600 32.058 1.00 51.53 183 HIS A O 1
ATOM 1324 N N . PRO A 1 184 ? -9.449 -43.562 30.369 1.00 67.31 184 PRO A N 1
ATOM 1325 C CA . PRO A 1 184 ? -9.386 -44.916 29.792 1.00 67.31 184 PRO A CA 1
ATOM 1326 C C . PRO A 1 184 ? -10.050 -45.085 28.405 1.00 67.31 184 PRO A C 1
ATOM 1328 O O . PRO A 1 184 ? -10.981 -44.382 28.027 1.00 67.31 184 PRO A O 1
ATOM 1331 N N . ARG A 1 185 ? -9.568 -46.097 27.668 1.00 57.28 185 ARG A N 1
ATOM 1332 C CA . ARG A 1 185 ? -10.209 -46.733 26.500 1.00 57.28 185 ARG A CA 1
ATOM 1333 C C . ARG A 1 185 ? -11.585 -47.335 26.849 1.00 57.28 185 ARG A C 1
ATOM 1335 O O . ARG A 1 185 ? -11.660 -48.028 27.861 1.00 57.28 185 ARG A O 1
ATOM 1342 N N . ARG A 1 186 ? -12.573 -47.207 25.943 1.00 62.16 186 ARG A N 1
ATOM 1343 C CA . ARG A 1 186 ? -13.698 -48.128 25.576 1.00 62.16 186 ARG A CA 1
ATOM 1344 C C . ARG A 1 186 ? -14.825 -47.274 24.950 1.00 62.16 186 ARG A C 1
ATOM 1346 O O . ARG A 1 186 ? -15.113 -46.224 25.500 1.00 62.16 186 ARG A O 1
ATOM 1353 N N . GLN A 1 187 ? -15.496 -47.613 23.849 1.00 65.75 187 GLN A N 1
ATOM 1354 C CA . GLN A 1 187 ? -15.614 -48.843 23.056 1.00 65.75 187 GLN A CA 1
ATOM 1355 C C . GLN A 1 187 ? -15.467 -48.554 21.562 1.00 65.75 187 GLN A C 1
ATOM 1357 O O . GLN A 1 187 ? -15.748 -47.402 21.169 1.00 65.75 187 GLN A O 1
#

Nearest PDB structures (foldseek):
  6zm0-assembly1_AAA  TM=9.569E-01  e=1.029E-15  Pseudomonas aeruginosa PAO1
  6zlv-assembly1_A  TM=9.665E-01  e=2.431E-15  Pseudomonas aeruginosa
  7eft-assembly1_A  TM=9.572E-01  e=1.083E-09  Escherichia coli
  7eft-assembly1_B  TM=8.252E-01  e=2.708E-09  Escherichia coli
  2qf4-assembly2_B  TM=7.480E-01  e=4.255E-03  Streptococcus pneumoniae R6

Mean predicted aligned error: 16.63 Å

Foldseek 3Di:
DDPDDDDDDQQDQPDKAWKAFPPPRHIFIWHHDNDLFKIKTPPAFLPDPDDAQTWIWGCCPPVPDDTDHTFWGWHDWARDPVDRHIITMTTGPDPPVPDDDDDDDHPDPDDPVRVVVVVVVVVVVVVVVVPPDDDDDDDDDDDDDDDDDDDDDDDDDDDDDDDDDDDDDDDDDDDDDDDDDDDDDDD